Protein AF-K8ELY4-F1 (afdb_monomer_lite)

Secondary structure (DSSP, 8-state):
-------------S-B-TTS-EE--GGGTTT---SEEEEESSS-TT--BTTTTB--S-SEEEEETT-SEE-HHHHHHHHHHHHHT--HHHHHHHHHHHHT--STT--THHHHT--HHHHHHHH--HHHHHHHHHHHHHHHHHHHHHHHHHHTT-S-HHHHHHHHHHHHHHHHHIIIIIHHHHHTT-TTS------TT-HHHHHHHHHHHHHHHTTT-TT----HHHHHHHHHHHHHHHHHHHHTTSS-S---HHHHHHHHHHHHHHHT-HHHHHHHHHHHH-TTHHHH-HHHHHHT-HHHHHHHHHHHHHH-------PPPPPPPPPPPPPP----------------------------PPPP-----

pLDDT: mean 70.19, std 20.74, range [23.97, 96.25]

Radius of gyration: 27.83 Å; chains: 1; bounding box: 86×60×86 Å

Foldseek 3Di:
DDDDPPDPQDAAPLDQDLQLWDQGDLVVLVPDPDQKHKYQQPPDQSQAGNFQSHHLLARMWMAGSPFRTIFLLRRLLVLLCVVVVHDSQVSLQLVCVLLPVDDPDDGSCLRGHDDLLLCCQVPLDPSSLSSLLSRLLSSLLLNLLLLLQVLLPFPDSNLRSSLLSNLSSCLSCCLPVVCVVCCVPDVPDRPNRQDQLDLVSSLSSSVSSQVVRCVVVVSRDADPLLSSLSSLLSNLLSVQLVVVVPDDPPSHSQLSSLLSSLSCNLSVPPVLSNLSSNCSNPVVSCVVDPSSVLSNDSVSVNVSSVVSSVVTDRDNPDDDDDPPDDPDDPDPPPDPPPDDDDDDDDDDDDDDDDDDDDDDDDDDDDDDD

Sequence (369 aa):
MLKDTENDDFEPSDITDSLGGFTLNIIARDSAKLPKVIIKTDSNEGCVDSFTNAKPGMLTLRAPMDASVITPLTTVAIEIASVYLITVERAAELILESIGLAEESIDSDLIFKIDPFQKLVIDGDDSIATVAYASVNVANAISMISSLLYGAGTSSKAEAEAATLLAFAKRIGDTNLVLRKKRRILLKKYTKRLNVSDSSDISSIISSAVSVVSRTSPDVRVDTAAKNAVAQASASASSYLLSTNTTSESYSGEAISKICAAAVKVLQDPELLEAIFDLGRDAETMEESTLIRDLQSSATMSAKYETAKASVSVVIPQYPSPPSPPPHPPPPLTIPMTLTSSDAVAPPFPKWTIWWLSCLTLTIALAAS

Organism: NCBI:txid41875

Structure (mmCIF, N/CA/C/O backbone):
data_AF-K8ELY4-F1
#
_entry.id   AF-K8ELY4-F1
#
loop_
_atom_site.group_PDB
_atom_site.id
_atom_site.type_symbol
_atom_site.label_atom_id
_atom_site.label_alt_id
_atom_site.label_comp_id
_atom_site.label_asym_id
_atom_site.label_entity_id
_atom_site.label_seq_id
_atom_site.pdbx_PDB_ins_code
_atom_site.Cartn_x
_atom_site.Cartn_y
_atom_site.Cartn_z
_atom_site.occupancy
_atom_site.B_iso_or_equiv
_atom_site.auth_seq_id
_atom_site.auth_comp_id
_atom_site.auth_asym_id
_atom_site.auth_atom_id
_atom_site.pdbx_PDB_model_num
ATOM 1 N N . MET A 1 1 ? -14.332 -42.379 1.371 1.00 31.14 1 MET A N 1
ATOM 2 C CA . MET A 1 1 ? -13.656 -41.368 2.208 1.00 31.14 1 MET A CA 1
ATOM 3 C C . MET A 1 1 ? -12.243 -41.209 1.680 1.00 31.14 1 MET A C 1
ATOM 5 O O . MET A 1 1 ? -11.367 -41.966 2.064 1.00 31.14 1 MET A O 1
ATOM 9 N N . LEU A 1 2 ? -12.058 -40.295 0.737 1.00 26.11 2 LEU A N 1
ATOM 10 C CA . LEU A 1 2 ? -10.758 -39.810 0.284 1.00 26.11 2 LEU A CA 1
ATOM 11 C C . LEU A 1 2 ? -10.898 -38.291 0.310 1.00 26.11 2 LEU A C 1
ATOM 13 O O . LEU A 1 2 ? -11.910 -37.758 -0.137 1.00 26.11 2 LEU A O 1
ATOM 17 N N . LYS A 1 3 ? -9.984 -37.659 1.034 1.00 27.59 3 LYS A N 1
ATOM 18 C CA . LYS A 1 3 ? -10.007 -36.253 1.411 1.00 27.59 3 LYS A CA 1
ATOM 19 C C . LYS A 1 3 ? -9.260 -35.521 0.299 1.00 27.59 3 LYS A C 1
ATOM 21 O O . LYS A 1 3 ? -8.049 -35.685 0.202 1.00 27.59 3 LYS A O 1
ATOM 26 N N . ASP A 1 4 ? -9.985 -34.799 -0.546 1.00 27.80 4 ASP A N 1
ATOM 27 C CA . ASP A 1 4 ? -9.391 -33.880 -1.514 1.00 27.80 4 ASP A CA 1
ATOM 28 C C . ASP A 1 4 ? -8.749 -32.727 -0.731 1.00 27.80 4 ASP A C 1
ATOM 30 O O . ASP A 1 4 ? -9.434 -31.889 -0.144 1.00 27.80 4 ASP A O 1
ATOM 34 N N . THR A 1 5 ? -7.423 -32.731 -0.638 1.00 30.08 5 THR A N 1
ATOM 35 C CA . THR A 1 5 ? -6.631 -31.576 -0.208 1.00 30.08 5 THR A CA 1
ATOM 36 C C . THR A 1 5 ? -6.316 -30.728 -1.438 1.00 30.08 5 THR A C 1
ATOM 38 O O . THR A 1 5 ? -5.253 -30.851 -2.033 1.00 30.08 5 THR A O 1
ATOM 41 N N . GLU A 1 6 ? -7.272 -29.888 -1.837 1.00 34.72 6 GLU A N 1
ATOM 42 C CA . GLU A 1 6 ? -7.012 -28.665 -2.605 1.00 34.72 6 GLU A CA 1
ATOM 43 C C . GLU A 1 6 ? -6.457 -27.615 -1.632 1.00 34.72 6 GLU A C 1
ATOM 45 O O . GLU A 1 6 ? -7.206 -27.125 -0.789 1.00 34.72 6 GLU A O 1
ATOM 50 N N . ASN A 1 7 ? -5.148 -27.350 -1.686 1.00 38.88 7 ASN A N 1
ATOM 51 C CA . ASN A 1 7 ? -4.466 -26.089 -1.332 1.00 38.88 7 ASN A CA 1
ATOM 52 C C . ASN A 1 7 ? -2.964 -26.362 -1.154 1.00 38.88 7 ASN A C 1
ATOM 54 O O . ASN A 1 7 ? -2.438 -26.258 -0.049 1.00 38.88 7 ASN A O 1
ATOM 58 N N . ASP A 1 8 ? -2.271 -26.706 -2.238 1.00 40.00 8 ASP A N 1
ATOM 59 C CA . ASP A 1 8 ? -0.809 -26.601 -2.261 1.00 40.00 8 ASP A CA 1
ATOM 60 C C . ASP A 1 8 ? -0.457 -25.234 -2.860 1.00 40.00 8 ASP A C 1
ATOM 62 O O . ASP A 1 8 ? -0.125 -25.109 -4.039 1.00 40.00 8 ASP A O 1
ATOM 66 N N . ASP A 1 9 ? -0.620 -24.186 -2.046 1.00 51.56 9 ASP A N 1
ATOM 67 C CA . ASP A 1 9 ? -0.016 -22.880 -2.308 1.00 51.56 9 ASP A CA 1
ATOM 68 C C . ASP A 1 9 ? 1.506 -23.088 -2.379 1.00 51.56 9 ASP A C 1
ATOM 70 O O . ASP A 1 9 ? 2.120 -23.583 -1.435 1.00 51.56 9 ASP A O 1
ATOM 74 N N . PHE A 1 10 ? 2.123 -22.752 -3.511 1.00 45.38 10 PHE A N 1
ATOM 75 C CA . PHE A 1 10 ? 3.574 -22.820 -3.657 1.00 45.38 10 PHE A CA 1
ATOM 76 C C . PHE A 1 10 ? 4.223 -21.744 -2.791 1.00 45.38 10 PHE A C 1
ATOM 78 O O . PHE A 1 10 ? 3.976 -20.557 -2.998 1.00 45.38 10 PHE A O 1
ATOM 85 N N . GLU A 1 11 ? 5.062 -22.181 -1.854 1.00 44.28 11 GLU A N 1
ATOM 86 C CA . GLU A 1 11 ? 5.896 -21.340 -1.001 1.00 44.28 11 GLU A CA 1
ATOM 87 C C . GLU A 1 11 ? 7.295 -21.247 -1.646 1.00 44.28 11 GLU A C 1
ATOM 89 O O . GLU A 1 11 ? 8.115 -22.158 -1.488 1.00 44.28 11 GLU A O 1
ATOM 94 N N . PRO A 1 12 ? 7.573 -20.224 -2.480 1.00 45.28 12 PRO A N 1
ATOM 95 C CA . PRO A 1 12 ? 8.912 -20.014 -3.017 1.00 45.28 12 PRO A CA 1
ATOM 96 C C . PRO A 1 12 ? 9.886 -19.755 -1.869 1.00 45.28 12 PRO A C 1
ATOM 98 O O . PRO A 1 12 ? 9.587 -18.989 -0.960 1.00 45.28 12 PRO A O 1
ATOM 101 N N . SER A 1 13 ? 11.067 -20.365 -1.949 1.00 44.47 13 SER A N 1
ATOM 102 C CA . SER A 1 13 ? 12.131 -20.222 -0.957 1.00 44.47 13 SER A CA 1
ATOM 103 C C . SER A 1 13 ? 12.528 -18.754 -0.747 1.00 44.47 13 SER A C 1
ATOM 105 O O . SER A 1 13 ? 13.167 -18.180 -1.627 1.00 44.47 13 SER A O 1
ATOM 107 N N . ASP A 1 14 ? 12.118 -18.215 0.403 1.00 45.56 14 ASP A N 1
ATOM 108 C CA . ASP A 1 14 ? 12.620 -17.208 1.367 1.00 45.56 14 ASP A CA 1
ATOM 109 C C . ASP A 1 14 ? 13.680 -16.156 0.998 1.00 45.56 14 ASP A C 1
ATOM 111 O O . ASP A 1 14 ? 14.090 -15.388 1.867 1.00 45.56 14 ASP A O 1
ATOM 115 N N . ILE A 1 15 ? 14.171 -16.081 -0.234 1.00 45.62 15 ILE A N 1
ATOM 116 C CA . ILE A 1 15 ? 15.201 -15.113 -0.599 1.00 45.62 15 ILE A CA 1
ATOM 117 C C . ILE A 1 15 ? 14.500 -13.883 -1.157 1.00 45.62 15 ILE A C 1
ATOM 119 O O . ILE A 1 15 ? 14.251 -13.769 -2.358 1.00 45.62 15 ILE A O 1
ATOM 123 N N . THR A 1 16 ? 14.181 -12.956 -0.258 1.00 46.50 16 THR A N 1
ATOM 124 C CA . THR A 1 16 ? 14.018 -11.558 -0.639 1.00 46.50 16 THR A CA 1
ATOM 125 C C . THR A 1 16 ? 15.338 -11.107 -1.265 1.00 46.50 16 THR A C 1
ATOM 127 O O . THR A 1 16 ? 16.406 -11.318 -0.678 1.00 46.50 16 THR A O 1
ATOM 130 N N . ASP A 1 17 ? 15.311 -10.516 -2.461 1.00 43.75 17 ASP A N 1
ATOM 131 C CA . ASP A 1 17 ? 16.499 -9.820 -2.948 1.00 43.75 17 ASP A CA 1
ATOM 132 C C . ASP A 1 17 ? 16.866 -8.712 -1.975 1.00 43.75 17 ASP A C 1
ATOM 134 O O . ASP A 1 17 ? 16.101 -8.319 -1.090 1.00 43.75 17 ASP A O 1
ATOM 138 N N . SER A 1 18 ? 18.071 -8.185 -2.149 1.00 37.22 18 SER A N 1
ATOM 139 C CA . SER A 1 18 ? 18.579 -7.120 -1.307 1.00 37.22 18 SER A CA 1
ATOM 140 C C . SER A 1 18 ? 17.721 -5.847 -1.328 1.00 37.22 18 SER A C 1
ATOM 142 O O . SER A 1 18 ? 18.076 -4.928 -0.599 1.00 37.22 18 SER A O 1
ATOM 144 N N . LEU A 1 19 ? 16.650 -5.768 -2.134 1.00 40.62 19 LEU A N 1
ATOM 145 C CA . LEU A 1 19 ? 15.818 -4.586 -2.301 1.00 40.62 19 LEU A CA 1
ATOM 146 C C . LEU A 1 19 ? 14.355 -4.751 -1.863 1.00 40.62 19 LEU A C 1
ATOM 148 O O . LEU A 1 19 ? 13.548 -3.851 -2.091 1.00 40.62 19 LEU A O 1
ATOM 152 N N . GLY A 1 20 ? 14.013 -5.863 -1.207 1.00 43.16 20 GLY A N 1
ATOM 153 C CA . GLY A 1 20 ? 12.653 -6.096 -0.713 1.00 43.16 20 GLY A CA 1
ATOM 154 C C . GLY A 1 20 ? 11.697 -6.690 -1.747 1.00 43.16 20 GLY A C 1
ATOM 155 O O . GLY A 1 20 ? 10.532 -6.943 -1.431 1.00 43.16 20 GLY A O 1
ATOM 156 N N . GLY A 1 21 ? 12.181 -6.949 -2.964 1.00 48.78 21 GLY A N 1
ATOM 157 C CA . GLY A 1 21 ? 11.495 -7.759 -3.952 1.00 48.78 21 GLY A CA 1
ATOM 158 C C . GLY A 1 21 ? 11.656 -9.238 -3.621 1.00 48.78 21 GLY A C 1
ATOM 159 O O . GLY A 1 21 ? 12.728 -9.713 -3.252 1.00 48.78 21 GLY A O 1
ATOM 160 N N . PHE A 1 22 ? 10.585 -10.017 -3.752 1.00 56.97 22 PHE A N 1
ATOM 161 C CA . PHE A 1 22 ? 10.738 -11.470 -3.745 1.00 56.97 22 PHE A CA 1
ATOM 162 C C . PHE A 1 22 ? 11.110 -11.887 -5.158 1.00 56.97 22 PHE A C 1
ATOM 164 O O . PHE A 1 22 ? 10.251 -11.930 -6.047 1.00 56.97 22 PHE A O 1
ATOM 171 N N . THR A 1 23 ? 12.392 -12.162 -5.387 1.00 52.94 23 THR A N 1
ATOM 172 C CA . THR A 1 23 ? 12.832 -12.730 -6.657 1.00 52.94 23 THR A CA 1
ATOM 173 C C . THR A 1 23 ? 12.489 -14.209 -6.654 1.00 52.94 23 THR A C 1
ATOM 175 O O . THR A 1 23 ? 13.024 -15.020 -5.901 1.00 52.94 23 THR A O 1
ATOM 178 N N . LEU A 1 24 ? 11.553 -14.584 -7.511 1.00 56.12 24 LEU A N 1
ATOM 179 C CA . LEU A 1 24 ? 11.090 -15.959 -7.579 1.00 56.12 24 LEU A CA 1
ATOM 180 C C . LEU A 1 24 ? 12.114 -16.811 -8.339 1.00 56.12 24 LEU A C 1
ATOM 182 O O . LEU A 1 24 ? 12.319 -16.604 -9.536 1.00 56.12 24 LEU A O 1
ATOM 186 N N . ASN A 1 25 ? 12.725 -17.807 -7.692 1.00 52.56 25 ASN A N 1
ATOM 187 C CA . ASN A 1 25 ? 13.645 -18.720 -8.376 1.00 52.56 25 ASN A CA 1
ATOM 188 C C . ASN A 1 25 ? 12.895 -19.539 -9.445 1.00 52.56 25 ASN A C 1
ATOM 190 O O . ASN A 1 25 ? 11.998 -20.322 -9.134 1.00 52.56 25 ASN A O 1
ATOM 194 N N . ILE A 1 26 ? 13.261 -19.345 -10.715 1.00 46.97 26 ILE A N 1
ATOM 195 C CA . ILE A 1 26 ? 12.604 -19.930 -11.896 1.00 46.97 26 ILE A CA 1
ATOM 196 C C . ILE A 1 26 ? 12.680 -21.468 -11.886 1.00 46.97 26 ILE A C 1
ATOM 198 O O . ILE A 1 26 ? 11.747 -22.132 -12.329 1.00 46.97 26 ILE A O 1
ATOM 202 N N . ILE A 1 27 ? 13.738 -22.048 -11.307 1.00 41.28 27 ILE A N 1
ATOM 203 C CA . ILE A 1 27 ? 14.004 -23.498 -11.339 1.00 41.28 27 ILE A CA 1
ATOM 204 C C . ILE A 1 27 ? 12.993 -24.292 -10.491 1.00 41.28 27 ILE A C 1
ATOM 206 O O . ILE A 1 27 ? 12.694 -25.442 -10.799 1.00 41.28 27 ILE A O 1
ATOM 210 N N . ALA A 1 28 ? 12.413 -23.678 -9.456 1.00 44.59 28 ALA A N 1
ATOM 211 C CA . ALA A 1 28 ? 11.388 -24.309 -8.624 1.00 44.59 28 ALA A CA 1
ATOM 212 C C . ALA A 1 28 ? 9.963 -24.197 -9.214 1.00 44.59 28 ALA A C 1
ATOM 214 O O . ALA A 1 28 ? 9.037 -24.780 -8.658 1.00 44.59 28 ALA A O 1
ATOM 215 N N . ARG A 1 29 ? 9.773 -23.463 -10.326 1.00 49.94 29 ARG A N 1
ATOM 216 C CA . ARG A 1 29 ? 8.451 -23.180 -10.922 1.00 49.94 29 ARG A CA 1
ATOM 217 C C . ARG A 1 29 ? 7.960 -24.251 -11.891 1.00 49.94 29 ARG A C 1
ATOM 219 O O . ARG A 1 29 ? 6.757 -24.476 -11.974 1.00 49.94 29 ARG A O 1
ATOM 226 N N . ASP A 1 30 ? 8.872 -24.927 -12.590 1.00 45.75 30 ASP A N 1
ATOM 227 C CA . ASP A 1 30 ? 8.536 -25.943 -13.606 1.00 45.75 30 ASP A CA 1
ATOM 228 C C . ASP A 1 30 ? 7.823 -27.182 -13.026 1.00 45.75 30 ASP A C 1
ATOM 230 O O . ASP A 1 30 ? 7.285 -28.004 -13.770 1.00 45.75 30 ASP A O 1
ATOM 234 N N . SER A 1 31 ? 7.780 -27.327 -11.698 1.00 42.06 31 SER A N 1
ATOM 235 C CA . SER A 1 31 ? 7.139 -28.449 -11.009 1.00 42.06 31 SER A CA 1
ATOM 236 C C . SER A 1 31 ? 5.701 -28.178 -10.535 1.00 42.06 31 SER A C 1
ATOM 238 O O . SER A 1 31 ? 5.009 -29.139 -10.195 1.00 42.06 31 SER A O 1
ATOM 240 N N . ALA A 1 32 ? 5.211 -26.927 -10.539 1.00 47.41 32 ALA A N 1
ATOM 241 C CA . ALA A 1 32 ?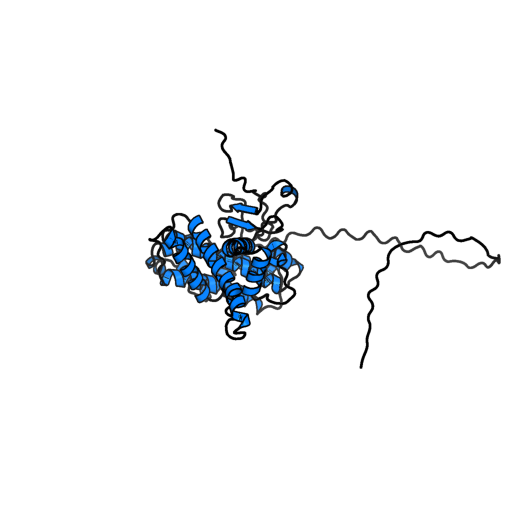 3.914 -26.561 -9.953 1.00 47.41 32 ALA A CA 1
ATOM 242 C C . ALA A 1 32 ? 2.904 -26.030 -10.996 1.00 47.41 32 ALA A C 1
ATOM 244 O O . ALA A 1 32 ? 3.092 -24.977 -11.600 1.00 47.41 32 ALA A O 1
ATOM 245 N N . LYS A 1 33 ? 1.771 -26.730 -11.173 1.00 47.09 33 LYS A N 1
ATOM 246 C CA . LYS A 1 33 ? 0.624 -26.290 -12.000 1.00 47.09 33 LYS A CA 1
ATOM 247 C C . LYS A 1 33 ? -0.272 -25.296 -11.249 1.00 47.09 33 LYS A C 1
ATOM 249 O O . LYS A 1 33 ? -1.454 -25.567 -11.040 1.00 47.09 33 LYS A O 1
ATOM 254 N N . LEU A 1 34 ? 0.268 -24.168 -10.808 1.00 51.06 34 LEU A N 1
ATOM 255 C CA . LEU A 1 34 ? -0.532 -23.135 -10.144 1.00 51.06 34 LEU A CA 1
ATOM 256 C C . LEU A 1 34 ? -0.856 -21.989 -11.109 1.00 51.06 34 LEU A C 1
ATOM 258 O O . LEU A 1 34 ? -0.121 -21.783 -12.064 1.00 51.06 34 LEU A O 1
ATOM 262 N N . PRO A 1 35 ? -1.963 -21.250 -10.920 1.00 57.84 35 PRO A N 1
ATOM 263 C CA . PRO A 1 35 ? -2.263 -20.058 -11.715 1.00 57.84 35 PRO A CA 1
ATOM 264 C C . PRO A 1 35 ? -1.589 -18.782 -11.171 1.00 57.84 35 PRO A C 1
ATOM 266 O O . PRO A 1 35 ? -1.570 -17.762 -11.857 1.00 57.84 35 PRO A O 1
ATOM 269 N N . LYS A 1 36 ? -1.061 -18.813 -9.939 1.00 69.06 36 LYS A N 1
ATOM 270 C CA . LYS A 1 36 ? -0.455 -17.673 -9.231 1.00 69.06 36 LYS A CA 1
ATOM 271 C C . LYS A 1 36 ? 0.519 -18.150 -8.152 1.00 69.06 36 LYS A C 1
ATOM 273 O O . LYS A 1 36 ? 0.353 -19.247 -7.625 1.00 69.06 36 LYS A O 1
ATOM 278 N N . VAL A 1 37 ? 1.457 -17.284 -7.783 1.00 72.00 37 VAL A N 1
ATOM 279 C CA . VAL A 1 37 ? 2.352 -17.447 -6.632 1.00 72.00 37 VAL A CA 1
ATOM 280 C C . VAL A 1 37 ? 1.821 -16.628 -5.461 1.00 72.00 37 VAL A C 1
ATOM 282 O O . VAL A 1 37 ? 1.365 -15.498 -5.661 1.00 72.00 37 VAL A O 1
ATOM 285 N N . ILE A 1 38 ? 1.858 -17.196 -4.254 1.00 73.69 38 ILE A N 1
ATOM 286 C CA . ILE A 1 38 ? 1.386 -16.560 -3.021 1.00 73.69 38 ILE A CA 1
ATOM 287 C C . ILE A 1 38 ? 2.469 -16.699 -1.953 1.00 73.69 38 ILE A C 1
ATOM 289 O O . ILE A 1 38 ? 2.916 -17.805 -1.681 1.00 73.69 38 ILE A O 1
ATOM 293 N N . ILE A 1 39 ? 2.852 -15.590 -1.324 1.00 73.50 39 ILE A N 1
ATOM 294 C CA . ILE A 1 39 ? 3.781 -15.573 -0.189 1.00 73.50 39 ILE A CA 1
ATOM 295 C C . ILE A 1 39 ? 3.039 -15.045 1.035 1.00 73.50 39 ILE A C 1
ATOM 297 O O . ILE A 1 39 ? 2.471 -13.950 0.985 1.00 73.50 39 ILE A O 1
ATOM 301 N N . LYS A 1 40 ? 3.051 -15.819 2.126 1.00 75.00 40 LYS A N 1
ATOM 302 C CA . LYS A 1 40 ? 2.559 -15.407 3.448 1.00 75.00 40 LYS A CA 1
ATOM 303 C C . LYS A 1 40 ? 3.728 -14.850 4.250 1.00 75.00 40 LYS A C 1
ATOM 305 O O . LYS A 1 40 ? 4.655 -15.569 4.607 1.00 75.00 40 LYS A O 1
ATOM 310 N N . THR A 1 41 ? 3.711 -13.548 4.482 1.00 72.00 41 THR A N 1
ATOM 311 C CA . THR A 1 41 ? 4.843 -12.800 5.057 1.00 72.00 41 THR A CA 1
ATOM 312 C C . THR A 1 41 ? 4.786 -12.771 6.589 1.00 72.00 41 THR A C 1
ATOM 314 O O . THR A 1 41 ? 5.770 -12.500 7.278 1.00 72.00 41 THR A O 1
ATOM 317 N N . ASP A 1 42 ? 3.616 -13.046 7.160 1.00 70.19 42 ASP A N 1
ATOM 318 C CA . ASP A 1 42 ? 3.376 -13.074 8.595 1.00 70.19 42 ASP A CA 1
ATOM 319 C C . ASP A 1 42 ? 3.885 -14.367 9.236 1.00 70.19 42 ASP A C 1
ATOM 321 O O . ASP A 1 42 ? 4.466 -14.304 10.321 1.00 70.19 42 ASP A O 1
ATOM 325 N N . SER A 1 43 ? 3.756 -15.496 8.536 1.00 63.34 43 SER A N 1
ATOM 326 C CA . SER A 1 43 ? 4.194 -16.823 8.978 1.00 63.34 43 SER A CA 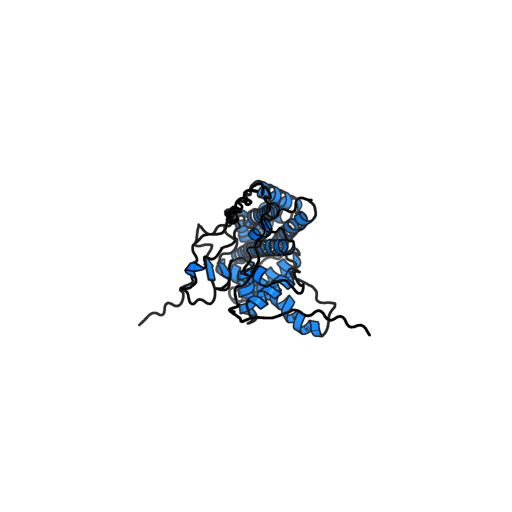1
ATOM 327 C C . SER A 1 43 ? 5.686 -17.108 8.795 1.00 63.34 43 SER A C 1
ATOM 329 O O . SER A 1 43 ? 6.160 -18.133 9.280 1.00 63.34 43 SER A O 1
ATOM 331 N N . ASN A 1 44 ? 6.427 -16.231 8.115 1.00 64.19 44 ASN A N 1
ATOM 332 C CA . ASN A 1 44 ? 7.817 -16.471 7.744 1.00 64.19 44 ASN A CA 1
ATOM 333 C C . ASN A 1 44 ? 8.729 -15.345 8.254 1.00 64.19 44 ASN A C 1
ATOM 335 O O . ASN A 1 44 ? 8.665 -14.208 7.788 1.00 64.19 44 ASN A O 1
ATOM 339 N N . GLU A 1 45 ? 9.577 -15.653 9.238 1.00 59.16 45 GLU A N 1
ATOM 340 C CA . GLU A 1 45 ? 10.513 -14.686 9.835 1.00 59.16 45 GLU A CA 1
ATOM 341 C C . GLU A 1 45 ? 11.604 -14.222 8.855 1.00 59.16 45 GLU A C 1
ATOM 343 O O . GLU A 1 45 ? 12.156 -13.139 9.039 1.00 59.16 45 GLU A O 1
ATOM 348 N N . GLY A 1 46 ? 11.877 -14.990 7.793 1.00 59.12 46 GLY A N 1
ATOM 349 C CA . GLY A 1 46 ? 12.800 -14.613 6.719 1.00 59.12 46 GLY A CA 1
ATOM 350 C C . GLY A 1 46 ? 12.209 -13.634 5.699 1.00 59.12 46 GLY A C 1
ATOM 351 O O . GLY A 1 46 ? 12.957 -13.036 4.931 1.00 59.12 46 GLY A O 1
ATOM 352 N N . CYS A 1 47 ? 10.887 -13.416 5.702 1.00 63.62 47 CYS A N 1
ATOM 353 C CA . CYS A 1 47 ? 10.200 -12.499 4.787 1.00 63.62 47 CYS A CA 1
ATOM 354 C C . CYS A 1 47 ? 10.318 -11.037 5.244 1.00 63.62 47 CYS A C 1
ATOM 356 O O . CYS A 1 47 ? 9.333 -10.401 5.633 1.00 63.62 47 CYS A O 1
ATOM 358 N N . VAL A 1 48 ? 11.535 -10.503 5.192 1.00 60.16 48 VAL A N 1
ATOM 359 C CA . VAL A 1 48 ? 11.831 -9.093 5.459 1.00 60.16 48 VAL A CA 1
ATOM 360 C C . VAL A 1 48 ? 12.350 -8.400 4.205 1.00 60.16 48 VAL A C 1
ATOM 362 O O . VAL A 1 48 ? 13.038 -9.006 3.388 1.00 60.16 48 VAL A O 1
ATOM 365 N N . ASP A 1 49 ? 12.007 -7.125 4.061 1.00 58.28 49 ASP A N 1
ATOM 366 C CA . ASP A 1 49 ? 12.591 -6.211 3.093 1.00 58.28 49 ASP A CA 1
ATOM 367 C C . ASP A 1 49 ? 14.062 -5.996 3.443 1.00 58.28 49 ASP A C 1
ATOM 369 O O . ASP A 1 49 ? 14.407 -5.613 4.558 1.00 58.28 49 ASP A O 1
ATOM 373 N N . SER A 1 50 ? 14.942 -6.254 2.490 1.00 53.91 50 SER A N 1
ATOM 374 C CA . SER A 1 50 ? 16.382 -6.302 2.738 1.00 53.91 50 SER A CA 1
ATOM 375 C C . SER A 1 50 ? 17.044 -4.945 3.006 1.00 53.91 50 SER A C 1
ATOM 377 O O . SER A 1 50 ? 18.206 -4.901 3.412 1.00 53.91 50 SER A O 1
ATOM 379 N N . PHE A 1 51 ? 16.335 -3.832 2.809 1.00 54.53 51 PHE A N 1
ATOM 380 C CA . PHE A 1 51 ? 16.835 -2.491 3.124 1.00 54.53 51 PHE A CA 1
ATOM 381 C C . PHE A 1 51 ? 16.412 -1.992 4.489 1.00 54.53 51 PHE A C 1
ATOM 383 O O . PHE A 1 51 ? 17.125 -1.228 5.145 1.00 54.53 51 PHE A O 1
ATOM 390 N N . THR A 1 52 ? 15.230 -2.405 4.912 1.00 56.25 52 THR A N 1
ATOM 391 C CA . THR A 1 52 ? 14.632 -2.002 6.178 1.00 56.25 52 THR A CA 1
ATOM 392 C C . THR A 1 52 ? 14.771 -3.077 7.247 1.00 56.25 52 THR A C 1
ATOM 394 O O . THR A 1 52 ? 14.635 -2.763 8.429 1.00 56.25 52 THR A O 1
ATOM 397 N N . ASN A 1 53 ? 15.070 -4.319 6.849 1.00 61.50 53 ASN A N 1
ATOM 398 C CA . ASN A 1 53 ? 14.911 -5.540 7.640 1.00 61.50 53 ASN A CA 1
ATOM 399 C C . ASN A 1 53 ? 13.517 -5.641 8.288 1.00 61.50 53 ASN A C 1
ATOM 401 O O . ASN A 1 53 ? 13.359 -6.256 9.342 1.00 61.50 53 ASN A O 1
ATOM 405 N N . ALA A 1 54 ? 12.510 -5.010 7.676 1.00 63.22 54 ALA A N 1
ATOM 406 C CA . ALA A 1 54 ? 11.139 -4.979 8.160 1.00 63.22 54 ALA A CA 1
ATOM 407 C C . ALA A 1 54 ? 10.253 -5.869 7.288 1.00 63.22 54 ALA A C 1
ATOM 409 O O . ALA A 1 54 ? 10.510 -6.053 6.102 1.00 63.22 54 ALA A O 1
ATOM 410 N N . LYS A 1 55 ? 9.179 -6.422 7.855 1.00 69.31 55 LYS A N 1
ATOM 411 C CA . LYS A 1 55 ? 8.189 -7.158 7.056 1.00 69.31 55 LYS A CA 1
ATOM 412 C C . LYS A 1 55 ? 7.560 -6.219 6.010 1.00 69.31 55 LYS A C 1
ATOM 414 O O . LYS A 1 55 ? 7.356 -5.051 6.328 1.00 69.31 55 LYS A O 1
ATOM 419 N N . PRO A 1 56 ? 7.179 -6.705 4.815 1.00 64.50 56 PRO A N 1
ATOM 420 C CA . PRO A 1 56 ? 6.741 -5.885 3.671 1.00 64.50 56 PRO A CA 1
ATOM 421 C C . PRO A 1 56 ? 5.377 -5.167 3.830 1.00 64.50 56 PRO A C 1
ATOM 423 O O . PRO A 1 56 ? 4.740 -4.814 2.838 1.00 64.50 56 PRO A O 1
ATOM 426 N N . GLY A 1 57 ? 4.881 -4.965 5.055 1.00 70.50 57 GLY A N 1
ATOM 427 C CA . GLY A 1 57 ? 3.659 -4.200 5.351 1.00 70.50 57 GLY A CA 1
ATOM 428 C C . GLY A 1 57 ? 2.341 -4.848 4.922 1.00 70.50 57 GLY A C 1
ATOM 429 O O . GLY A 1 57 ? 1.278 -4.365 5.299 1.00 70.50 57 GLY A O 1
ATOM 430 N N . MET A 1 58 ? 2.400 -5.945 4.171 1.00 83.00 58 MET A N 1
ATOM 431 C CA . MET A 1 58 ? 1.265 -6.759 3.742 1.00 83.00 58 MET A CA 1
ATOM 432 C C . MET A 1 58 ? 1.447 -8.182 4.248 1.00 83.00 58 MET A C 1
ATOM 434 O O . MET A 1 58 ? 2.563 -8.688 4.177 1.00 83.00 58 MET A O 1
ATOM 438 N N . LEU A 1 59 ? 0.372 -8.822 4.709 1.00 82.62 59 LEU A N 1
ATOM 439 C CA . LEU A 1 59 ? 0.315 -10.208 5.186 1.00 82.62 59 LEU A CA 1
ATOM 440 C C . LEU A 1 59 ? 0.458 -11.216 4.047 1.00 82.62 59 LEU A C 1
ATOM 442 O O . LEU A 1 59 ? 0.956 -12.325 4.240 1.00 82.62 59 LEU A O 1
ATOM 446 N N . THR A 1 60 ? -0.026 -10.870 2.854 1.00 81.81 60 THR A N 1
ATOM 447 C CA . THR A 1 60 ? 0.058 -11.754 1.693 1.00 81.81 60 THR A CA 1
ATOM 448 C C . THR A 1 60 ? 0.430 -10.994 0.434 1.00 81.81 60 THR A C 1
ATOM 450 O O . THR A 1 60 ? -0.250 -10.054 0.029 1.00 81.81 60 THR A O 1
ATOM 453 N N . LEU A 1 61 ? 1.463 -11.477 -0.249 1.00 84.25 61 LEU A N 1
ATOM 454 C CA . LEU A 1 61 ? 1.864 -10.984 -1.558 1.00 84.25 61 LEU A CA 1
ATOM 455 C C . LEU A 1 61 ? 1.538 -12.012 -2.640 1.00 84.25 61 LEU A C 1
ATOM 457 O O . LEU A 1 61 ? 1.619 -13.220 -2.412 1.00 84.25 61 LEU A O 1
ATOM 461 N N . ARG A 1 62 ? 1.120 -11.535 -3.815 1.00 85.25 62 ARG A N 1
ATOM 462 C CA . ARG A 1 62 ? 0.673 -12.379 -4.928 1.00 85.25 62 ARG A CA 1
ATOM 463 C C . ARG A 1 62 ? 1.245 -11.888 -6.250 1.00 85.25 62 ARG A C 1
ATOM 465 O O . ARG A 1 62 ? 1.199 -10.694 -6.519 1.00 85.25 62 ARG A O 1
ATOM 472 N N . ALA A 1 63 ? 1.666 -12.812 -7.109 1.00 83.19 63 ALA A N 1
ATOM 473 C CA . ALA A 1 63 ? 2.087 -12.520 -8.481 1.00 83.19 63 ALA A CA 1
ATOM 474 C C . ALA A 1 63 ? 1.644 -13.628 -9.457 1.00 83.19 63 ALA A C 1
ATOM 476 O O . ALA A 1 63 ? 1.372 -14.751 -9.016 1.00 83.19 63 ALA A O 1
ATOM 477 N N . PRO A 1 64 ? 1.487 -13.340 -10.765 1.00 80.44 64 PRO A N 1
ATOM 478 C CA . PRO A 1 64 ? 1.236 -14.390 -11.748 1.00 80.44 64 PRO A CA 1
ATOM 479 C C . PRO A 1 64 ? 2.452 -15.327 -11.835 1.00 80.44 64 PRO A C 1
ATOM 481 O O . PRO A 1 64 ? 3.566 -14.946 -11.478 1.00 80.44 64 PRO A O 1
ATOM 484 N N . MET A 1 65 ? 2.252 -16.570 -12.280 1.00 73.31 65 MET A N 1
ATOM 485 C CA . MET A 1 65 ? 3.316 -17.594 -12.277 1.00 73.31 65 MET A CA 1
ATOM 486 C C . MET A 1 65 ? 4.575 -17.209 -13.048 1.00 73.31 65 MET A C 1
ATOM 488 O O . MET A 1 65 ? 5.692 -17.605 -12.704 1.00 73.31 65 MET A O 1
ATOM 492 N N . ASP A 1 66 ? 4.388 -16.472 -14.130 1.00 74.38 66 ASP A N 1
ATOM 493 C CA . ASP A 1 66 ? 5.454 -16.054 -15.014 1.00 74.38 66 ASP A CA 1
ATOM 494 C C . ASP A 1 66 ? 6.167 -14.789 -14.506 1.00 74.38 66 ASP A C 1
ATOM 496 O O . ASP A 1 66 ? 7.182 -14.411 -15.086 1.00 74.38 66 ASP A O 1
ATOM 500 N N . ALA A 1 67 ? 5.711 -14.145 -13.423 1.00 75.38 67 ALA A N 1
ATOM 501 C CA . ALA A 1 67 ? 6.371 -12.968 -12.856 1.00 75.38 67 ALA A CA 1
ATOM 502 C C . ALA A 1 67 ? 7.789 -13.287 -12.362 1.00 75.38 67 ALA A C 1
ATOM 504 O O . ALA A 1 67 ? 8.037 -14.318 -11.743 1.00 75.38 67 ALA A O 1
ATOM 505 N N . SER A 1 68 ? 8.746 -12.401 -12.611 1.00 74.00 68 SER A N 1
ATOM 506 C CA . SER A 1 68 ? 10.101 -12.491 -12.054 1.00 74.00 68 SER A CA 1
ATOM 507 C C . SER A 1 68 ? 10.169 -11.949 -10.625 1.00 74.00 68 SER A C 1
ATOM 509 O O . SER A 1 68 ? 11.038 -12.369 -9.863 1.00 74.00 68 SER A O 1
ATOM 511 N N . VAL A 1 69 ? 9.235 -11.063 -10.263 1.00 75.19 69 VAL A N 1
ATOM 512 C CA . VAL A 1 69 ? 9.188 -10.361 -8.975 1.00 75.19 69 VAL A CA 1
ATOM 513 C C . VAL A 1 69 ? 7.803 -10.444 -8.340 1.00 75.19 69 VAL A C 1
ATOM 515 O O . VAL A 1 69 ? 6.794 -10.477 -9.046 1.00 75.19 69 VAL A O 1
ATOM 518 N N . ILE A 1 70 ? 7.745 -10.431 -7.007 1.00 79.56 70 ILE A N 1
ATOM 519 C CA . ILE A 1 70 ? 6.500 -10.198 -6.264 1.00 79.56 70 ILE A CA 1
ATOM 520 C C . ILE A 1 70 ? 6.601 -8.893 -5.484 1.00 79.56 70 ILE A C 1
ATOM 522 O O . ILE A 1 70 ? 7.510 -8.700 -4.681 1.00 79.56 70 ILE A O 1
ATOM 526 N N . THR A 1 71 ? 5.622 -8.020 -5.707 1.00 81.25 71 THR A N 1
ATOM 527 C CA . THR A 1 71 ? 5.504 -6.698 -5.085 1.00 81.25 71 THR A CA 1
ATOM 528 C C . THR A 1 71 ? 4.050 -6.392 -4.679 1.00 81.25 71 THR A C 1
ATOM 530 O O . THR A 1 71 ? 3.101 -7.037 -5.155 1.00 81.25 71 THR A O 1
ATOM 533 N N . PRO A 1 72 ? 3.822 -5.360 -3.850 1.00 86.75 72 PRO A N 1
ATOM 534 C CA . PRO A 1 72 ? 2.491 -4.798 -3.614 1.00 86.75 72 PRO A CA 1
ATOM 535 C C . PRO A 1 72 ? 1.701 -4.520 -4.905 1.00 86.75 72 PRO A C 1
ATOM 537 O O . PRO A 1 72 ? 0.514 -4.839 -4.985 1.00 86.75 72 PRO A O 1
ATOM 540 N N . LEU A 1 73 ? 2.352 -4.005 -5.958 1.00 88.44 73 LEU A N 1
ATOM 541 C CA . LEU A 1 73 ? 1.689 -3.719 -7.237 1.00 88.44 73 LEU A CA 1
ATOM 542 C C . LEU A 1 73 ? 1.266 -4.988 -7.980 1.00 88.44 73 LEU A C 1
ATOM 544 O O . LEU A 1 73 ? 0.163 -5.015 -8.526 1.00 88.44 73 LEU A O 1
ATOM 548 N N . THR A 1 74 ? 2.074 -6.055 -7.956 1.00 88.12 74 THR A N 1
ATOM 549 C CA . THR A 1 74 ? 1.656 -7.353 -8.523 1.00 88.12 74 THR A CA 1
ATOM 550 C C . THR A 1 74 ? 0.424 -7.912 -7.808 1.00 88.12 74 THR A C 1
ATOM 552 O O . THR A 1 74 ? -0.494 -8.427 -8.452 1.00 88.12 74 THR A O 1
ATOM 555 N N . THR A 1 75 ? 0.342 -7.703 -6.489 1.00 89.88 75 THR A N 1
ATOM 556 C CA . THR A 1 75 ? -0.789 -8.151 -5.668 1.00 89.88 75 THR A CA 1
ATOM 557 C C . THR A 1 75 ? -2.060 -7.385 -6.026 1.00 89.88 75 THR A C 1
ATOM 559 O O . THR A 1 75 ? -3.113 -7.988 -6.240 1.00 89.88 75 THR A O 1
ATOM 562 N N . VAL A 1 76 ? -1.957 -6.060 -6.174 1.00 91.38 76 VAL A N 1
ATOM 563 C CA . VAL A 1 76 ? -3.065 -5.212 -6.637 1.00 91.38 76 VAL A CA 1
ATOM 564 C C . VAL A 1 76 ? -3.479 -5.564 -8.069 1.00 91.38 76 VAL A C 1
ATOM 566 O O . VAL A 1 76 ? -4.675 -5.600 -8.354 1.00 91.38 76 VAL A O 1
ATOM 569 N N . ALA A 1 77 ? -2.536 -5.873 -8.965 1.00 90.88 77 ALA A N 1
ATOM 570 C CA . ALA A 1 77 ? -2.846 -6.267 -10.340 1.00 90.88 77 ALA A CA 1
ATOM 571 C C . ALA A 1 77 ? -3.677 -7.557 -10.393 1.00 90.88 77 ALA A C 1
ATOM 573 O O . ALA A 1 77 ? -4.680 -7.614 -11.107 1.00 90.88 77 ALA A O 1
ATOM 574 N N . ILE A 1 78 ? -3.320 -8.563 -9.587 1.00 90.12 78 ILE A N 1
ATOM 575 C CA . ILE A 1 78 ? -4.113 -9.793 -9.440 1.00 90.12 78 ILE A CA 1
ATOM 576 C C . ILE A 1 78 ? -5.514 -9.491 -8.918 1.00 90.12 78 ILE A C 1
ATOM 578 O O . ILE A 1 78 ? -6.492 -10.044 -9.423 1.00 90.12 78 ILE A O 1
ATOM 582 N N . GLU A 1 79 ? -5.625 -8.615 -7.921 1.00 93.00 79 GLU A N 1
ATOM 583 C CA . GLU A 1 79 ? -6.922 -8.267 -7.347 1.00 93.00 79 GLU A CA 1
ATOM 584 C C . GLU A 1 79 ? -7.810 -7.547 -8.376 1.00 93.00 79 GLU A C 1
ATOM 586 O O . GLU A 1 79 ? -8.975 -7.900 -8.546 1.00 93.00 79 GLU A O 1
ATOM 591 N N . ILE A 1 80 ? -7.261 -6.606 -9.152 1.00 90.38 80 ILE A N 1
ATOM 592 C CA . ILE A 1 80 ? -7.977 -5.949 -10.258 1.00 90.38 80 ILE A CA 1
ATOM 593 C C . ILE A 1 80 ? -8.424 -6.976 -11.304 1.00 90.38 80 ILE A C 1
ATOM 595 O O . ILE A 1 80 ? -9.585 -6.954 -11.721 1.00 90.38 80 ILE A O 1
ATOM 599 N N . ALA A 1 81 ? -7.526 -7.870 -11.726 1.00 89.81 81 ALA A N 1
ATOM 600 C CA . ALA A 1 81 ? -7.825 -8.908 -12.709 1.00 89.81 81 ALA A CA 1
ATOM 601 C C . ALA A 1 81 ? -8.988 -9.802 -12.252 1.00 89.81 81 ALA A C 1
ATOM 603 O O . ALA A 1 81 ? -9.919 -10.044 -13.020 1.00 89.81 81 ALA A O 1
ATOM 604 N N . SER A 1 82 ? -8.981 -10.200 -10.976 1.00 88.75 82 SER A N 1
ATOM 605 C CA . SER A 1 82 ? -10.045 -10.979 -10.336 1.00 88.75 82 SER A CA 1
ATOM 606 C C . SER A 1 82 ? -11.382 -10.227 -10.300 1.00 88.75 82 SER A C 1
ATOM 608 O O . SER A 1 82 ? -12.413 -10.754 -10.714 1.00 88.75 82 SER A O 1
ATOM 610 N N . VAL A 1 83 ? -11.375 -8.964 -9.862 1.00 89.38 83 VAL A N 1
ATOM 611 C CA . VAL A 1 83 ? -12.592 -8.153 -9.680 1.00 89.38 83 VAL A CA 1
ATOM 612 C C . VAL A 1 83 ? -13.271 -7.816 -11.005 1.00 89.38 83 VAL A C 1
ATOM 614 O O . VAL A 1 83 ? -14.499 -7.819 -11.090 1.00 89.38 83 VAL A O 1
ATOM 617 N N . TYR A 1 84 ? -12.482 -7.501 -12.032 1.00 85.31 84 TYR A N 1
ATOM 618 C CA . TYR A 1 84 ? -12.992 -7.044 -13.325 1.00 85.31 84 TYR A CA 1
ATOM 619 C C . TYR A 1 84 ? -13.005 -8.126 -14.403 1.00 85.31 84 TYR A C 1
ATOM 621 O O . TYR A 1 84 ? -13.448 -7.843 -15.517 1.00 85.31 84 TYR A O 1
ATOM 629 N N . LEU A 1 85 ? -12.565 -9.346 -14.078 1.00 86.12 85 LEU A N 1
ATOM 630 C CA . LEU A 1 85 ? -12.470 -10.476 -15.004 1.00 86.12 85 LEU A CA 1
ATOM 631 C C . LEU A 1 85 ? -11.664 -10.117 -16.266 1.00 86.12 85 LEU A C 1
ATOM 633 O O . LEU A 1 85 ? -12.095 -10.357 -17.394 1.00 86.12 85 LEU A O 1
ATOM 637 N N . ILE A 1 86 ? -10.503 -9.492 -16.062 1.00 84.25 86 ILE A N 1
ATOM 638 C CA . ILE A 1 86 ? -9.553 -9.109 -17.117 1.00 84.25 86 ILE A CA 1
ATOM 639 C C . ILE A 1 86 ? -8.226 -9.850 -16.937 1.00 84.25 86 ILE A C 1
ATOM 641 O O . ILE A 1 86 ? -8.000 -10.476 -15.905 1.00 84.25 86 ILE A O 1
ATOM 645 N N . THR A 1 87 ? -7.337 -9.773 -17.930 1.00 86.38 87 THR A N 1
ATOM 646 C CA . THR A 1 87 ? -5.992 -10.348 -17.799 1.00 86.38 87 THR A CA 1
ATOM 647 C C . THR A 1 87 ? -5.132 -9.531 -16.830 1.00 86.38 87 THR A C 1
ATOM 649 O O . THR A 1 87 ? -5.384 -8.344 -16.593 1.00 86.38 87 THR A O 1
ATOM 652 N N . VAL A 1 88 ? -4.115 -10.174 -16.257 1.00 85.62 88 VAL A N 1
ATOM 653 C CA . VAL A 1 88 ? -3.220 -9.568 -15.261 1.00 85.62 88 VAL A CA 1
ATOM 654 C C . VAL A 1 88 ? -2.322 -8.501 -15.903 1.00 85.62 88 VAL A C 1
ATOM 656 O O . VAL A 1 88 ? -2.097 -7.451 -15.305 1.00 85.62 88 VAL A O 1
ATOM 659 N N . GLU A 1 89 ? -1.929 -8.689 -17.162 1.00 85.62 89 GLU A N 1
ATOM 660 C CA . GLU A 1 89 ? -1.206 -7.705 -17.980 1.00 85.62 89 GLU A CA 1
ATOM 661 C C . GLU A 1 89 ? -2.062 -6.456 -18.177 1.00 85.62 89 GLU A C 1
ATOM 663 O O . GLU A 1 89 ? -1.627 -5.334 -17.915 1.00 85.62 89 GLU A O 1
ATOM 668 N N . ARG A 1 90 ? -3.342 -6.644 -18.530 1.00 83.75 90 ARG A N 1
ATOM 669 C CA . ARG A 1 90 ? -4.258 -5.518 -18.684 1.00 83.75 90 ARG A CA 1
ATOM 670 C C . ARG A 1 90 ? -4.485 -4.794 -17.360 1.00 83.75 90 ARG A C 1
ATOM 672 O O . ARG A 1 90 ? -4.637 -3.576 -17.360 1.00 83.75 90 ARG A O 1
ATOM 679 N N . ALA A 1 91 ? -4.522 -5.508 -16.237 1.00 88.06 91 ALA A N 1
ATOM 680 C CA . ALA A 1 91 ? -4.597 -4.893 -14.918 1.00 88.06 91 ALA A CA 1
ATOM 681 C C . ALA A 1 91 ? -3.345 -4.059 -14.589 1.00 88.06 91 ALA A C 1
ATOM 683 O O . ALA A 1 91 ? -3.490 -2.944 -14.086 1.00 88.06 91 ALA A O 1
ATOM 684 N N . ALA A 1 92 ? -2.146 -4.540 -14.927 1.00 87.69 92 ALA A N 1
ATOM 685 C CA . ALA A 1 92 ? -0.907 -3.774 -14.782 1.00 87.69 92 ALA A CA 1
ATOM 686 C C . ALA A 1 92 ? -0.904 -2.500 -15.632 1.00 87.69 92 ALA A C 1
ATOM 688 O O . ALA A 1 92 ? -0.557 -1.438 -15.122 1.00 87.69 92 ALA A O 1
ATOM 689 N N . GLU A 1 93 ? -1.383 -2.556 -16.875 1.00 84.12 93 GLU A N 1
ATOM 690 C CA . GLU A 1 93 ? -1.550 -1.353 -17.700 1.00 84.12 93 GLU A CA 1
ATOM 691 C C . GLU A 1 93 ? -2.470 -0.322 -17.022 1.00 84.12 93 GLU A C 1
ATOM 693 O O . GLU A 1 93 ? -2.165 0.867 -17.018 1.00 84.12 93 GLU A O 1
ATOM 698 N N . LEU A 1 94 ? -3.574 -0.748 -16.386 1.00 83.44 94 LEU A N 1
ATOM 699 C CA . LEU A 1 94 ? -4.451 0.170 -15.637 1.00 83.44 94 LEU A CA 1
ATOM 700 C C . LEU A 1 94 ? -3.724 0.813 -14.445 1.00 83.44 94 LEU A C 1
ATOM 702 O O . LEU A 1 94 ? -3.974 1.982 -14.142 1.00 83.44 94 LEU A O 1
ATOM 706 N N . ILE A 1 95 ? -2.848 0.064 -13.768 1.00 86.81 95 ILE A N 1
ATOM 707 C CA . ILE A 1 95 ? -2.016 0.581 -12.674 1.00 86.81 95 ILE A CA 1
ATOM 708 C C . ILE A 1 95 ? -1.050 1.634 -13.219 1.00 86.81 95 ILE A C 1
ATOM 710 O O . ILE A 1 95 ? -1.056 2.759 -12.718 1.00 86.81 95 ILE A O 1
ATOM 714 N N . LEU A 1 96 ? -0.299 1.319 -14.277 1.00 84.69 96 LEU A N 1
ATOM 715 C CA . LEU A 1 96 ? 0.642 2.233 -14.935 1.00 84.69 96 LEU A CA 1
ATOM 716 C C . LEU A 1 96 ? -0.063 3.511 -15.427 1.00 84.69 96 LEU A C 1
ATOM 718 O O . LEU A 1 96 ? 0.378 4.627 -15.144 1.00 84.69 96 LEU A O 1
ATOM 722 N N . GLU A 1 97 ? -1.237 3.366 -16.051 1.00 80.50 97 GLU A N 1
ATOM 723 C CA . GLU A 1 97 ? -2.096 4.486 -16.450 1.00 80.50 97 GLU A CA 1
ATOM 724 C C . GLU A 1 97 ? -2.499 5.360 -15.247 1.00 80.50 97 GLU A C 1
ATOM 726 O O . GLU A 1 97 ? -2.539 6.593 -15.349 1.00 80.50 97 GLU A O 1
ATOM 731 N N . SER A 1 98 ? -2.795 4.729 -14.104 1.00 78.94 98 SER A N 1
ATOM 732 C CA . SER A 1 98 ? -3.232 5.415 -12.886 1.00 78.94 98 SER A CA 1
ATOM 733 C C . SER A 1 98 ? -2.119 6.197 -12.194 1.00 78.94 98 SER A C 1
ATOM 735 O O . SER A 1 98 ? -2.414 7.249 -11.639 1.00 78.94 98 SER A O 1
ATOM 737 N N . ILE A 1 99 ? -0.865 5.742 -12.283 1.00 78.56 99 ILE A N 1
ATOM 738 C CA . ILE A 1 99 ? 0.305 6.434 -11.710 1.00 78.56 99 ILE A CA 1
ATOM 739 C C . ILE A 1 99 ? 0.952 7.418 -12.692 1.00 78.56 99 ILE A C 1
ATOM 741 O O . ILE A 1 99 ? 1.912 8.101 -12.363 1.00 78.56 99 ILE A O 1
ATOM 745 N N . GLY A 1 100 ? 0.381 7.544 -13.891 1.00 76.06 100 GLY A N 1
ATOM 746 C CA . GLY A 1 100 ? 0.737 8.570 -14.861 1.00 76.06 100 GLY A CA 1
ATOM 747 C C . GLY A 1 100 ? 1.739 8.150 -15.928 1.00 76.06 100 GLY A C 1
ATOM 748 O O . GLY A 1 100 ? 2.050 8.969 -16.789 1.00 76.06 100 GLY A O 1
ATOM 749 N N . LEU A 1 101 ? 2.125 6.877 -15.944 1.00 75.50 101 LEU A N 1
ATOM 750 C CA . LEU A 1 101 ? 2.990 6.242 -16.936 1.00 75.50 101 LEU A CA 1
ATOM 751 C C . LEU A 1 101 ? 2.191 5.805 -18.180 1.00 75.50 101 LEU A C 1
ATOM 753 O O . LEU A 1 101 ? 2.263 4.670 -18.633 1.00 75.50 101 LEU A O 1
ATOM 757 N N . ALA A 1 102 ? 1.367 6.709 -18.714 1.00 59.50 102 ALA A N 1
ATOM 758 C CA . ALA A 1 102 ? 0.489 6.440 -19.853 1.00 59.50 102 ALA A CA 1
ATOM 759 C C . ALA A 1 102 ? 1.071 7.011 -21.157 1.00 59.50 102 ALA A C 1
ATOM 761 O O . ALA A 1 102 ? 0.520 7.975 -21.692 1.00 59.50 102 ALA A O 1
ATOM 762 N N . GLU A 1 103 ? 2.158 6.424 -21.656 1.00 54.47 103 GLU A N 1
ATOM 763 C CA . GLU A 1 103 ? 2.657 6.635 -23.024 1.00 54.47 103 GLU A CA 1
ATOM 764 C C . GLU A 1 103 ? 2.851 5.287 -23.740 1.00 54.47 103 GLU A C 1
ATOM 766 O O . GLU A 1 103 ? 2.902 4.240 -23.096 1.00 54.47 103 GLU A O 1
ATOM 771 N N . GLU A 1 104 ? 2.883 5.306 -25.077 1.00 50.81 104 GLU A N 1
ATOM 772 C CA . GLU A 1 104 ? 2.702 4.157 -25.991 1.00 50.81 104 GLU A CA 1
ATOM 773 C C . GLU A 1 104 ? 3.759 3.031 -25.893 1.00 50.81 104 GLU A C 1
ATOM 775 O O . GLU A 1 104 ? 3.712 2.087 -26.679 1.00 50.81 104 GLU A O 1
ATOM 780 N N . SER A 1 105 ? 4.689 3.082 -24.935 1.00 49.34 105 SER A N 1
ATOM 781 C CA . SER A 1 105 ? 5.819 2.149 -24.826 1.00 49.34 105 SER A CA 1
ATOM 782 C C . SER A 1 105 ? 6.102 1.622 -23.414 1.00 49.34 105 SER A C 1
ATOM 784 O O . SER A 1 105 ? 7.200 1.126 -23.170 1.00 49.34 105 SER A O 1
ATOM 786 N N . ILE A 1 106 ? 5.166 1.746 -22.469 1.00 58.94 106 ILE A N 1
ATOM 787 C CA . ILE A 1 106 ? 5.381 1.278 -21.091 1.00 58.94 106 ILE A CA 1
ATOM 788 C C . ILE A 1 106 ? 4.820 -0.137 -20.947 1.00 58.94 106 ILE A C 1
ATOM 790 O O . ILE A 1 106 ? 3.610 -0.353 -20.929 1.00 58.94 106 ILE A O 1
ATOM 794 N N . ASP A 1 107 ? 5.744 -1.093 -20.894 1.00 72.50 107 ASP A N 1
ATOM 795 C CA . ASP A 1 107 ? 5.473 -2.523 -20.834 1.00 72.50 107 ASP A CA 1
ATOM 796 C C . ASP A 1 107 ? 4.944 -2.926 -19.447 1.00 72.50 107 ASP A C 1
ATOM 798 O O . ASP A 1 107 ? 5.482 -2.517 -18.413 1.00 72.50 107 ASP A O 1
ATOM 802 N N . SER A 1 108 ? 3.907 -3.768 -19.418 1.00 79.62 108 SER A N 1
ATOM 803 C CA . SER A 1 108 ? 3.427 -4.438 -18.202 1.00 79.62 108 SER A CA 1
ATOM 804 C C . SER A 1 108 ? 4.535 -5.201 -17.462 1.00 79.62 108 SER A C 1
ATOM 806 O O . SER A 1 108 ? 4.438 -5.417 -16.250 1.00 79.62 108 SER A O 1
ATOM 808 N N . ASP A 1 109 ? 5.626 -5.523 -18.158 1.00 82.31 109 ASP A N 1
ATOM 809 C CA . ASP A 1 109 ? 6.857 -6.071 -17.601 1.00 82.31 109 ASP A CA 1
ATOM 810 C C . ASP A 1 109 ? 7.472 -5.208 -16.486 1.00 82.31 109 ASP A C 1
ATOM 812 O O . ASP A 1 109 ? 8.110 -5.755 -15.585 1.00 82.31 109 ASP A O 1
ATOM 816 N N . LEU A 1 110 ? 7.213 -3.894 -16.452 1.00 81.38 110 LEU A N 1
ATOM 817 C CA . LEU A 1 110 ? 7.617 -3.022 -15.338 1.00 81.38 110 LEU A CA 1
ATOM 818 C C . LEU A 1 110 ? 6.951 -3.377 -14.004 1.00 81.38 110 LEU A C 1
ATOM 820 O O . LEU A 1 110 ? 7.461 -3.004 -12.952 1.00 81.38 110 LEU A O 1
ATOM 824 N N . ILE A 1 111 ? 5.818 -4.083 -14.033 1.00 83.38 111 ILE A N 1
ATOM 825 C CA . ILE A 1 111 ? 5.134 -4.564 -12.828 1.00 83.38 111 ILE A CA 1
ATOM 826 C C . ILE A 1 111 ? 5.553 -5.999 -12.490 1.00 83.38 111 ILE A C 1
ATOM 828 O O . ILE A 1 111 ? 5.671 -6.322 -11.310 1.00 83.38 111 ILE A O 1
ATOM 832 N N . PHE A 1 112 ? 5.769 -6.862 -13.493 1.00 82.25 112 PHE A N 1
ATOM 833 C CA . PHE A 1 112 ? 5.920 -8.310 -13.274 1.00 82.25 112 PHE A CA 1
ATOM 834 C C . PHE A 1 112 ? 7.322 -8.872 -13.488 1.00 82.25 112 PHE A C 1
ATOM 836 O O . PHE A 1 112 ? 7.640 -9.910 -12.911 1.00 82.25 112 PHE A O 1
ATOM 843 N N . LYS A 1 113 ? 8.146 -8.266 -14.343 1.00 81.00 113 LYS A N 1
ATOM 844 C CA . LYS A 1 113 ? 9.443 -8.829 -14.759 1.00 81.00 113 LYS A CA 1
ATOM 845 C C . LYS A 1 113 ? 10.631 -8.057 -14.207 1.00 81.00 113 LYS A C 1
ATOM 847 O O . LYS A 1 113 ? 11.714 -8.626 -14.099 1.00 81.00 113 LYS A O 1
ATOM 852 N N . ILE A 1 114 ? 10.426 -6.789 -13.874 1.00 77.44 114 ILE A N 1
ATOM 853 C CA . ILE A 1 114 ? 11.473 -5.870 -13.444 1.00 77.44 114 ILE A CA 1
ATOM 854 C C . ILE A 1 114 ? 11.302 -5.601 -11.952 1.00 77.44 114 ILE A C 1
ATOM 856 O O . ILE A 1 114 ? 10.245 -5.142 -11.529 1.00 77.44 114 ILE A O 1
ATOM 860 N N . ASP A 1 115 ? 12.349 -5.846 -11.161 1.00 76.81 115 ASP A N 1
ATOM 861 C CA . ASP A 1 115 ? 12.437 -5.247 -9.829 1.00 76.81 115 ASP A CA 1
ATOM 862 C C . ASP A 1 115 ? 12.756 -3.755 -10.015 1.00 76.81 115 ASP A C 1
ATOM 864 O O . ASP A 1 115 ? 13.848 -3.423 -10.505 1.00 76.81 115 ASP A O 1
ATOM 868 N N . PRO A 1 116 ? 11.825 -2.843 -9.670 1.00 76.44 116 PRO A N 1
ATOM 869 C CA . PRO A 1 116 ? 12.036 -1.424 -9.892 1.00 76.44 116 PRO A CA 1
ATOM 870 C C . PRO A 1 116 ? 13.238 -0.903 -9.102 1.00 76.44 116 PRO A C 1
ATOM 872 O O . PRO A 1 116 ? 13.954 -0.037 -9.594 1.00 76.44 116 PRO A O 1
ATOM 875 N N . PHE A 1 117 ? 13.535 -1.452 -7.926 1.00 75.56 117 PHE A N 1
ATOM 876 C CA . PHE A 1 117 ? 14.670 -1.000 -7.135 1.00 75.56 117 PHE A CA 1
ATOM 877 C C . PHE A 1 117 ? 15.996 -1.465 -7.728 1.00 75.56 117 PHE A C 1
ATOM 879 O O . PHE A 1 117 ? 16.916 -0.656 -7.883 1.00 75.56 117 PHE A O 1
ATOM 886 N N . GLN A 1 118 ? 16.101 -2.740 -8.118 1.00 73.56 118 GLN A N 1
ATOM 887 C CA . GLN A 1 118 ? 17.308 -3.243 -8.776 1.00 73.56 118 GLN A CA 1
ATOM 888 C C . GLN A 1 118 ? 17.592 -2.456 -10.053 1.00 73.56 118 GLN A C 1
ATOM 890 O O . GLN A 1 118 ? 18.721 -2.026 -10.298 1.00 73.56 118 GLN A O 1
ATOM 895 N N . LYS A 1 119 ? 16.558 -2.245 -10.868 1.00 76.06 119 LYS A N 1
ATOM 896 C CA . LYS A 1 119 ? 16.703 -1.562 -12.148 1.00 76.06 119 LYS A CA 1
ATOM 897 C C . LYS A 1 119 ? 17.000 -0.073 -11.979 1.00 76.06 119 LYS A C 1
ATOM 899 O O . LYS A 1 119 ? 17.793 0.461 -12.749 1.00 76.06 119 LYS A O 1
ATOM 904 N N . LEU A 1 120 ? 16.472 0.575 -10.938 1.00 75.62 120 LEU A N 1
ATOM 905 C CA . LEU A 1 120 ? 16.831 1.951 -10.579 1.00 75.62 120 LEU A CA 1
ATOM 906 C C . LEU A 1 120 ? 18.317 2.116 -10.289 1.00 75.62 120 LEU A C 1
ATOM 908 O O . LEU A 1 120 ? 18.913 3.108 -10.698 1.00 75.62 120 LEU A O 1
ATOM 912 N N . VAL A 1 121 ? 18.914 1.161 -9.578 1.00 72.06 121 VAL A N 1
ATOM 913 C CA . VAL A 1 121 ? 20.340 1.207 -9.240 1.00 72.06 121 VAL A CA 1
ATOM 914 C C . VAL A 1 121 ? 21.225 1.054 -10.482 1.00 72.06 121 VAL A C 1
ATOM 916 O O . VAL A 1 121 ? 22.300 1.648 -10.526 1.00 72.06 121 VAL A O 1
ATOM 919 N N . ILE A 1 122 ? 20.783 0.289 -11.485 1.00 71.94 122 ILE A N 1
ATOM 920 C CA . ILE A 1 122 ? 21.560 0.016 -12.705 1.00 71.94 122 ILE A CA 1
ATOM 921 C C . ILE A 1 122 ? 21.380 1.122 -13.754 1.00 71.94 122 ILE A C 1
ATOM 923 O O . ILE A 1 122 ? 22.370 1.598 -14.309 1.00 71.94 122 ILE A O 1
ATOM 927 N N . ASP A 1 123 ? 20.136 1.521 -14.027 1.00 70.56 123 ASP A N 1
ATOM 928 C CA . ASP A 1 123 ? 19.783 2.356 -15.183 1.00 70.56 123 ASP A CA 1
ATOM 929 C C . ASP A 1 123 ? 19.399 3.796 -14.805 1.00 70.56 123 ASP A C 1
ATOM 931 O O . ASP A 1 123 ? 19.585 4.697 -15.618 1.00 70.56 123 ASP A O 1
ATOM 935 N N . GLY A 1 124 ? 18.884 4.030 -13.589 1.00 67.19 124 GLY A N 1
ATOM 936 C CA . GLY A 1 124 ? 18.514 5.368 -13.107 1.00 67.19 124 GLY A CA 1
ATOM 937 C C . GLY A 1 124 ? 17.425 6.072 -13.932 1.00 67.19 124 GLY A C 1
ATOM 938 O O . GLY A 1 124 ? 17.634 7.200 -14.366 1.00 67.19 124 GLY A O 1
ATOM 939 N N . ASP A 1 125 ? 16.274 5.424 -14.144 1.00 75.56 125 ASP A N 1
ATOM 940 C CA . ASP A 1 125 ? 15.168 5.916 -14.990 1.00 75.56 125 ASP A CA 1
ATOM 941 C C . ASP A 1 125 ? 13.946 6.389 -14.162 1.00 75.56 125 ASP A C 1
ATOM 943 O O . ASP A 1 125 ? 13.483 5.699 -13.247 1.00 75.56 125 ASP A O 1
ATOM 947 N N . ASP A 1 126 ? 13.395 7.557 -14.521 1.00 76.56 126 ASP A N 1
ATOM 948 C CA . ASP A 1 126 ? 12.216 8.199 -13.911 1.00 76.56 126 ASP A CA 1
ATOM 949 C C . ASP A 1 126 ? 10.955 7.327 -13.894 1.00 76.56 126 ASP A C 1
ATOM 951 O O . ASP A 1 126 ? 10.174 7.350 -12.933 1.00 76.56 126 ASP A O 1
ATOM 955 N N . SER A 1 127 ? 10.733 6.545 -14.949 1.00 78.56 127 SER A N 1
ATOM 956 C CA . SER A 1 127 ? 9.598 5.625 -15.029 1.00 78.56 127 SER A CA 1
ATOM 957 C C . SER A 1 127 ? 9.700 4.541 -13.956 1.00 78.56 127 SER A C 1
ATOM 959 O O . SER A 1 127 ? 8.712 4.196 -13.307 1.00 78.56 127 SER A O 1
ATOM 961 N N . ILE A 1 128 ? 10.916 4.082 -13.681 1.00 80.31 128 ILE A N 1
ATOM 962 C CA . ILE A 1 128 ? 11.208 3.035 -12.707 1.00 80.31 128 ILE A CA 1
ATOM 963 C C . ILE A 1 128 ? 11.135 3.599 -11.287 1.00 80.31 128 ILE A C 1
ATOM 965 O O . ILE A 1 128 ? 10.575 2.955 -10.397 1.00 80.31 128 ILE A O 1
ATOM 969 N N . ALA A 1 129 ? 11.580 4.844 -11.091 1.00 80.81 129 ALA A N 1
ATOM 970 C CA . ALA A 1 129 ? 11.411 5.579 -9.837 1.00 80.81 129 ALA A CA 1
ATOM 971 C C . ALA A 1 129 ? 9.926 5.724 -9.500 1.00 80.81 129 ALA A C 1
ATOM 973 O O . ALA A 1 129 ? 9.497 5.444 -8.381 1.00 80.81 129 ALA A O 1
ATOM 974 N N . THR A 1 130 ? 9.117 6.070 -10.502 1.00 83.25 130 THR A N 1
ATOM 975 C CA . THR A 1 130 ? 7.663 6.191 -10.363 1.00 83.25 130 THR A CA 1
ATOM 976 C C . THR A 1 130 ? 7.018 4.867 -9.939 1.00 83.25 130 THR A C 1
ATOM 978 O O . THR A 1 130 ? 6.170 4.862 -9.043 1.00 83.25 130 THR A O 1
ATOM 981 N N . VAL A 1 131 ? 7.437 3.736 -10.521 1.00 84.56 131 VAL A N 1
ATOM 982 C CA . VAL A 1 131 ? 6.956 2.399 -10.123 1.00 84.56 131 VAL A CA 1
ATOM 983 C C . VAL A 1 131 ? 7.392 2.046 -8.695 1.00 84.56 131 VAL A C 1
ATOM 985 O O . VAL A 1 131 ? 6.564 1.572 -7.913 1.00 84.56 131 VAL A O 1
ATOM 988 N N . ALA A 1 132 ? 8.643 2.326 -8.314 1.00 83.75 132 ALA A N 1
ATOM 989 C CA . ALA A 1 132 ? 9.141 2.098 -6.954 1.00 83.75 132 ALA A CA 1
ATOM 990 C C . ALA A 1 132 ? 8.339 2.893 -5.910 1.00 83.75 132 ALA A C 1
ATOM 992 O O . ALA A 1 132 ? 7.830 2.319 -4.942 1.00 83.75 132 ALA A O 1
ATOM 993 N N . TYR A 1 133 ? 8.141 4.196 -6.138 1.00 85.25 133 TYR A N 1
ATOM 994 C CA . TYR A 1 133 ? 7.339 5.046 -5.255 1.00 85.25 133 TYR A CA 1
ATOM 995 C C . TYR A 1 133 ? 5.892 4.565 -5.151 1.00 85.25 133 TYR A C 1
ATOM 997 O O . TYR A 1 133 ? 5.330 4.527 -4.056 1.00 85.25 133 TYR A O 1
ATOM 1005 N N . ALA A 1 134 ? 5.281 4.173 -6.273 1.00 85.94 134 ALA A N 1
ATOM 1006 C CA . ALA A 1 134 ? 3.923 3.642 -6.280 1.00 85.94 134 ALA A CA 1
ATOM 1007 C C . ALA A 1 134 ? 3.811 2.359 -5.447 1.00 85.94 134 ALA A C 1
ATOM 1009 O O . ALA A 1 134 ? 2.878 2.231 -4.654 1.00 85.94 134 ALA A O 1
ATOM 1010 N N . SER A 1 135 ? 4.774 1.445 -5.580 1.00 86.56 135 SER A N 1
ATOM 1011 C CA . SER A 1 135 ? 4.817 0.198 -4.813 1.00 86.56 135 SER A CA 1
ATOM 1012 C C . SER A 1 135 ? 4.884 0.454 -3.305 1.00 86.56 135 SER A C 1
ATOM 1014 O O . SER A 1 135 ? 4.061 -0.067 -2.549 1.00 86.56 135 SER A O 1
ATOM 1016 N N . VAL A 1 136 ? 5.787 1.341 -2.873 1.00 86.19 136 VAL A N 1
ATOM 1017 C CA . VAL A 1 136 ? 5.958 1.717 -1.458 1.00 86.19 136 VAL A CA 1
ATOM 1018 C C . VAL A 1 136 ? 4.717 2.401 -0.900 1.00 86.19 136 VAL A C 1
ATOM 1020 O O . VAL A 1 136 ? 4.251 2.057 0.186 1.00 86.19 136 VAL A O 1
ATOM 1023 N N . ASN A 1 137 ? 4.149 3.354 -1.640 1.00 87.00 137 ASN A N 1
ATOM 1024 C CA . ASN A 1 137 ? 2.958 4.070 -1.194 1.00 87.00 137 ASN A CA 1
ATOM 1025 C C . ASN A 1 137 ? 1.755 3.136 -1.042 1.00 87.00 137 ASN A C 1
ATOM 1027 O O . ASN A 1 137 ? 1.013 3.253 -0.068 1.00 87.00 137 ASN A O 1
ATOM 1031 N N . VAL A 1 138 ? 1.577 2.188 -1.967 1.00 87.81 138 VAL A N 1
ATOM 1032 C CA . VAL A 1 138 ? 0.521 1.172 -1.879 1.00 87.81 138 VAL A CA 1
ATOM 1033 C C . VAL A 1 138 ? 0.730 0.270 -0.663 1.00 87.81 138 VAL A C 1
ATOM 1035 O O . VAL A 1 138 ? -0.219 0.074 0.092 1.00 87.81 138 VAL A O 1
ATOM 1038 N N . ALA A 1 139 ? 1.950 -0.222 -0.420 1.00 87.62 139 ALA A N 1
ATOM 1039 C CA . ALA A 1 139 ? 2.247 -1.049 0.754 1.00 87.62 139 ALA A CA 1
ATOM 1040 C C . ALA A 1 139 ? 1.957 -0.316 2.069 1.00 87.62 139 ALA A C 1
ATOM 1042 O O . ALA A 1 139 ? 1.238 -0.824 2.928 1.00 87.62 139 ALA A O 1
ATOM 1043 N N . ASN A 1 140 ? 2.468 0.911 2.198 1.00 89.12 140 ASN A N 1
ATOM 1044 C CA . ASN A 1 140 ? 2.273 1.745 3.379 1.00 89.12 140 ASN A CA 1
ATOM 1045 C C . ASN A 1 140 ? 0.788 2.022 3.628 1.00 89.12 140 ASN A C 1
ATOM 1047 O O . ASN A 1 140 ? 0.307 1.880 4.753 1.00 89.12 140 ASN A O 1
ATOM 1051 N N . ALA A 1 141 ? 0.045 2.382 2.580 1.00 90.62 141 ALA A N 1
ATOM 1052 C CA . ALA A 1 141 ? -1.383 2.629 2.691 1.00 90.62 141 ALA A CA 1
ATOM 1053 C C . ALA A 1 141 ? -2.153 1.357 3.074 1.00 90.62 141 ALA A C 1
ATOM 1055 O O . ALA A 1 141 ? -3.000 1.416 3.961 1.00 90.62 141 ALA A O 1
ATOM 1056 N N . ILE A 1 142 ? -1.854 0.203 2.468 1.00 91.94 142 ILE A N 1
ATOM 1057 C CA . ILE A 1 142 ? -2.498 -1.069 2.830 1.00 91.94 142 ILE A CA 1
ATOM 1058 C C . ILE A 1 142 ? -2.221 -1.424 4.294 1.00 91.94 142 ILE A C 1
ATOM 1060 O O . ILE A 1 142 ? -3.158 -1.756 5.021 1.00 91.94 142 ILE A O 1
ATOM 1064 N N . SER A 1 143 ? -0.974 -1.294 4.750 1.00 91.81 143 SER A N 1
ATOM 1065 C CA . SER A 1 143 ? -0.584 -1.583 6.133 1.00 91.81 143 SER A CA 1
ATOM 1066 C C . SER A 1 143 ? -1.347 -0.712 7.136 1.00 91.81 143 SER A C 1
ATOM 1068 O O . SER A 1 143 ? -2.020 -1.224 8.029 1.00 91.81 143 SER A O 1
ATOM 1070 N N . MET A 1 144 ? -1.347 0.611 6.941 1.00 93.38 144 MET A N 1
ATOM 1071 C CA . MET A 1 144 ? -2.034 1.535 7.850 1.00 93.38 144 MET A CA 1
ATOM 1072 C C . MET A 1 144 ? -3.559 1.362 7.825 1.00 93.38 144 MET A C 1
ATOM 1074 O O . MET A 1 144 ? -4.196 1.333 8.876 1.00 93.38 144 MET A O 1
ATOM 1078 N N . ILE A 1 145 ? -4.167 1.236 6.639 1.00 95.00 145 ILE A N 1
ATOM 1079 C CA . ILE A 1 145 ? -5.626 1.095 6.515 1.00 95.00 145 ILE A CA 1
ATOM 1080 C C . ILE A 1 145 ? -6.084 -0.253 7.080 1.00 95.00 145 ILE A C 1
ATOM 1082 O O . ILE A 1 145 ? -7.112 -0.306 7.753 1.00 95.00 145 ILE A O 1
ATOM 1086 N N . SER A 1 146 ? -5.331 -1.333 6.854 1.00 95.12 146 SER A N 1
ATOM 1087 C CA . SER A 1 146 ? -5.671 -2.645 7.410 1.00 95.12 146 SER A CA 1
ATOM 1088 C C . SER A 1 146 ? -5.570 -2.666 8.938 1.00 95.12 146 SER A C 1
ATOM 1090 O O . SER A 1 146 ? -6.481 -3.185 9.579 1.00 95.12 146 SER A O 1
ATOM 1092 N N . SER A 1 147 ? -4.548 -2.041 9.536 1.00 95.12 147 SER A N 1
ATOM 1093 C CA . SER A 1 147 ? -4.465 -1.869 10.996 1.00 95.12 147 SER A CA 1
ATOM 1094 C C . SER A 1 147 ? -5.639 -1.055 11.544 1.00 95.12 147 SER A C 1
ATOM 1096 O O . SER A 1 147 ? -6.266 -1.470 12.516 1.00 95.12 147 SER A O 1
ATOM 1098 N N . LEU A 1 148 ? -5.998 0.049 10.878 1.00 96.25 148 LEU A N 1
ATOM 1099 C CA . LEU A 1 148 ? -7.130 0.893 11.271 1.00 96.25 148 LEU A CA 1
ATOM 1100 C C . LEU A 1 148 ? -8.454 0.117 11.251 1.00 96.25 148 LEU A C 1
ATOM 1102 O O . LEU A 1 148 ? -9.230 0.174 12.200 1.00 96.25 148 LEU A O 1
ATOM 1106 N N . LEU A 1 149 ? -8.719 -0.615 10.165 1.00 96.06 149 LEU A N 1
ATOM 1107 C CA . LEU A 1 149 ? -9.933 -1.422 10.025 1.00 96.06 149 LEU A CA 1
ATOM 1108 C C . LEU A 1 149 ? -9.969 -2.576 11.024 1.00 96.06 149 LEU A C 1
ATOM 1110 O O . LEU A 1 149 ? -11.040 -2.902 11.533 1.00 96.06 149 LEU A O 1
ATOM 1114 N N . TYR A 1 150 ? -8.812 -3.166 11.324 1.00 95.25 150 TYR A N 1
ATOM 1115 C CA . TYR A 1 150 ? -8.722 -4.213 12.327 1.00 95.25 150 TYR A CA 1
ATOM 1116 C C . TYR A 1 150 ? -9.079 -3.691 13.720 1.00 95.25 150 TYR A C 1
ATOM 1118 O O . TYR A 1 150 ? -9.902 -4.298 14.402 1.00 95.25 150 TYR A O 1
ATOM 1126 N N . GLY A 1 151 ? -8.572 -2.513 14.088 1.00 94.25 151 GLY A N 1
ATOM 1127 C CA . GLY A 1 151 ? -8.966 -1.817 15.314 1.00 94.25 151 GLY A CA 1
ATOM 1128 C C . GLY A 1 151 ? -10.453 -1.480 15.365 1.00 94.25 151 GLY A C 1
ATOM 1129 O O . GLY A 1 151 ? -11.103 -1.653 16.393 1.00 94.25 151 GLY A O 1
ATOM 1130 N N . ALA A 1 152 ? -11.012 -1.086 14.220 1.00 93.88 152 ALA A N 1
ATOM 1131 C CA . ALA A 1 152 ? -12.429 -0.772 14.057 1.00 93.88 152 ALA A CA 1
ATOM 1132 C C . ALA A 1 152 ? -13.365 -1.998 14.101 1.00 93.88 152 ALA A C 1
ATOM 1134 O O . ALA A 1 152 ? -14.581 -1.833 13.981 1.00 93.88 152 ALA A O 1
ATOM 1135 N N . GLY A 1 153 ? -12.829 -3.214 14.268 1.00 91.94 153 GLY A N 1
ATOM 1136 C CA . GLY A 1 153 ? -13.607 -4.407 14.603 1.00 91.94 153 GLY A CA 1
ATOM 1137 C C . GLY A 1 153 ? -13.786 -5.435 13.486 1.00 91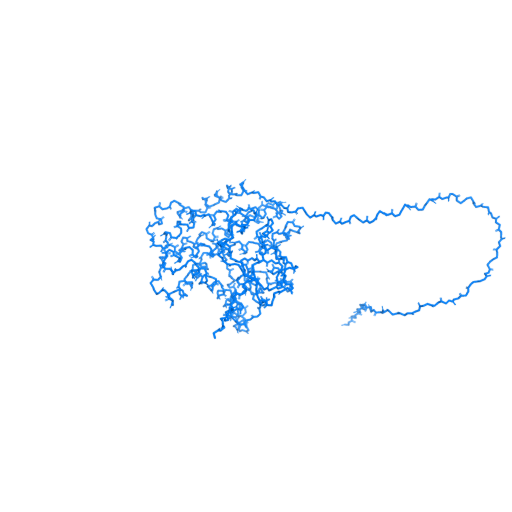.94 153 GLY A C 1
ATOM 1138 O O . GLY A 1 153 ? -14.757 -6.191 13.527 1.00 91.94 153 GLY A O 1
ATOM 1139 N N . THR A 1 154 ? -12.909 -5.487 12.473 1.00 93.12 154 THR A N 1
ATOM 1140 C CA . THR A 1 154 ? -12.915 -6.644 11.553 1.00 93.12 154 THR A CA 1
ATOM 1141 C C . THR A 1 154 ? -12.550 -7.930 12.299 1.00 93.12 154 THR A C 1
ATOM 1143 O O . THR A 1 154 ? -11.853 -7.906 13.313 1.00 93.12 154 THR A O 1
ATOM 1146 N N . SER A 1 155 ? -12.978 -9.086 11.783 1.00 89.50 155 SER A N 1
ATOM 1147 C CA . SER A 1 155 ? -12.746 -10.379 12.446 1.00 89.50 155 SER A CA 1
ATOM 1148 C C . SER A 1 155 ? -11.270 -10.792 12.482 1.00 89.50 155 SER A C 1
ATOM 1150 O O . SER A 1 155 ? -10.861 -11.600 13.315 1.00 89.50 155 SER A O 1
ATOM 1152 N N . SER A 1 156 ? -10.463 -10.256 11.565 1.00 91.81 156 SER A N 1
ATOM 1153 C CA . SER A 1 156 ? -9.019 -10.472 11.499 1.00 91.81 156 SER A CA 1
ATOM 1154 C C . SER A 1 156 ? -8.325 -9.357 10.715 1.00 91.81 156 SER A C 1
ATOM 1156 O O . SER A 1 156 ? -8.952 -8.663 9.905 1.00 91.81 156 SER A O 1
ATOM 1158 N N . LYS A 1 157 ? -7.001 -9.236 10.888 1.00 90.31 157 LYS A N 1
ATOM 1159 C CA . LYS A 1 157 ? -6.158 -8.362 10.056 1.00 90.31 157 LYS A CA 1
ATOM 1160 C C . LYS A 1 157 ? -6.150 -8.798 8.583 1.00 90.31 157 LYS A C 1
ATOM 1162 O O . LYS A 1 157 ? -6.116 -7.953 7.695 1.00 90.31 157 LYS A O 1
ATOM 1167 N N . ALA A 1 158 ? -6.267 -10.100 8.314 1.00 91.44 158 ALA A N 1
ATOM 1168 C CA . ALA A 1 158 ? -6.369 -10.634 6.955 1.00 91.44 158 ALA A CA 1
ATOM 1169 C C . ALA A 1 158 ? -7.657 -10.183 6.240 1.00 91.44 158 ALA A C 1
ATOM 1171 O O . ALA A 1 158 ? -7.612 -9.826 5.063 1.00 91.44 158 ALA A O 1
ATOM 1172 N N . GLU A 1 159 ? -8.796 -10.139 6.944 1.00 92.75 159 GLU A N 1
ATOM 1173 C CA . GLU A 1 159 ? -10.044 -9.583 6.396 1.00 92.75 159 GLU A CA 1
ATOM 1174 C C . GLU A 1 159 ? -9.892 -8.089 6.072 1.00 92.75 159 GLU A C 1
ATOM 1176 O O . GLU A 1 159 ? -10.286 -7.643 4.992 1.00 92.75 159 GLU A O 1
ATOM 1181 N N . ALA A 1 160 ? -9.278 -7.325 6.981 1.00 94.38 160 ALA A N 1
ATOM 1182 C CA . ALA A 1 160 ? -9.018 -5.903 6.786 1.00 94.38 160 ALA A CA 1
ATOM 1183 C C . ALA A 1 160 ? -8.103 -5.630 5.579 1.00 94.38 160 ALA A C 1
ATOM 1185 O O . ALA A 1 160 ? -8.393 -4.749 4.762 1.00 94.38 160 ALA A O 1
ATOM 1186 N N . GLU A 1 161 ? -7.023 -6.400 5.425 1.00 94.38 161 GLU A N 1
ATOM 1187 C CA . GLU A 1 161 ? -6.116 -6.306 4.278 1.00 94.38 161 GLU A CA 1
ATOM 1188 C C . GLU A 1 161 ? -6.827 -6.656 2.966 1.00 94.38 161 GLU A C 1
ATOM 1190 O O . GLU A 1 161 ? -6.743 -5.892 2.003 1.00 94.38 161 GLU A O 1
ATOM 1195 N N . ALA A 1 162 ? -7.599 -7.747 2.931 1.00 93.12 162 ALA A N 1
ATOM 1196 C CA . ALA A 1 162 ? -8.353 -8.150 1.745 1.00 93.12 162 ALA A CA 1
ATOM 1197 C C . ALA A 1 162 ? -9.374 -7.082 1.314 1.00 93.12 162 ALA A C 1
ATOM 1199 O O . ALA A 1 162 ? -9.496 -6.769 0.128 1.00 93.12 162 ALA A O 1
ATOM 1200 N N . ALA A 1 163 ? -10.083 -6.473 2.267 1.00 94.69 163 ALA A N 1
ATOM 1201 C CA . ALA A 1 163 ? -11.021 -5.396 1.969 1.00 94.69 163 ALA A CA 1
ATOM 1202 C C . ALA A 1 163 ? -10.327 -4.123 1.469 1.00 94.69 163 ALA A C 1
ATOM 1204 O O . ALA A 1 163 ? -10.837 -3.448 0.569 1.00 94.69 163 ALA A O 1
ATOM 1205 N N . THR A 1 164 ? -9.153 -3.819 2.020 1.00 95.06 164 THR A N 1
ATOM 1206 C CA . THR A 1 164 ? -8.321 -2.693 1.586 1.00 95.06 164 THR A CA 1
ATOM 1207 C C . THR A 1 164 ? -7.801 -2.910 0.166 1.00 95.06 164 THR A C 1
ATOM 1209 O O . THR A 1 164 ? -7.947 -2.029 -0.682 1.00 95.06 164 THR A O 1
ATOM 1212 N N . LEU A 1 165 ? -7.285 -4.105 -0.136 1.00 93.56 165 LEU A N 1
ATOM 1213 C CA . LEU A 1 165 ? -6.868 -4.509 -1.481 1.00 93.56 165 LEU A CA 1
ATOM 1214 C C . LEU A 1 165 ? -8.011 -4.385 -2.490 1.00 93.56 165 LEU A C 1
ATOM 1216 O O . LEU A 1 165 ? -7.842 -3.777 -3.549 1.00 93.56 165 LEU A O 1
ATOM 1220 N N . LEU A 1 166 ? -9.202 -4.876 -2.139 1.00 93.62 166 LEU A N 1
ATOM 1221 C CA . LEU A 1 166 ? -10.387 -4.757 -2.985 1.00 93.62 166 LEU A CA 1
ATOM 1222 C C . LEU A 1 166 ? -10.778 -3.290 -3.227 1.00 93.62 166 LEU A C 1
ATOM 1224 O O . LEU A 1 166 ? -11.209 -2.935 -4.327 1.00 93.62 166 LEU A O 1
ATOM 1228 N N . ALA A 1 167 ? -10.637 -2.421 -2.223 1.00 92.81 167 ALA A N 1
ATOM 1229 C CA . ALA A 1 167 ? -10.898 -0.991 -2.363 1.00 92.81 167 ALA A CA 1
ATOM 1230 C C . ALA A 1 167 ? -9.897 -0.311 -3.313 1.00 92.81 167 ALA A C 1
ATOM 1232 O O . ALA A 1 167 ? -10.320 0.449 -4.189 1.00 92.81 167 ALA A O 1
ATOM 1233 N N . PHE A 1 168 ? -8.602 -0.628 -3.208 1.00 90.69 168 PHE A N 1
ATOM 1234 C CA . PHE A 1 168 ? -7.579 -0.177 -4.159 1.00 90.69 168 PHE A CA 1
ATOM 1235 C C . PHE A 1 168 ? -7.872 -0.665 -5.580 1.00 90.69 168 PHE A C 1
ATOM 1237 O O . PHE A 1 168 ? -7.896 0.135 -6.519 1.00 90.69 168 PHE A O 1
ATOM 1244 N N . ALA A 1 169 ? -8.164 -1.957 -5.736 1.00 90.62 169 ALA A N 1
ATOM 1245 C CA . ALA A 1 169 ? -8.464 -2.560 -7.027 1.00 90.62 169 ALA A CA 1
ATOM 1246 C C . ALA A 1 169 ? -9.680 -1.905 -7.689 1.00 90.62 169 ALA A C 1
ATOM 1248 O O . ALA A 1 169 ? -9.632 -1.516 -8.859 1.00 90.62 169 ALA A O 1
ATOM 1249 N N . LYS A 1 170 ? -10.761 -1.700 -6.925 1.00 88.00 170 LYS A N 1
ATOM 1250 C CA . LYS A 1 170 ? -11.943 -0.981 -7.408 1.00 88.00 170 LYS A CA 1
ATOM 1251 C C . LYS A 1 170 ? -11.601 0.441 -7.808 1.00 88.00 170 LYS A C 1
ATOM 1253 O O . LYS A 1 170 ? -11.948 0.841 -8.910 1.00 88.00 170 LYS A O 1
ATOM 1258 N N . ARG A 1 171 ? -10.856 1.172 -6.976 1.00 85.44 171 ARG A N 1
ATOM 1259 C CA . ARG A 1 171 ? -10.475 2.556 -7.261 1.00 85.44 171 ARG A CA 1
ATOM 1260 C C . ARG A 1 171 ? -9.683 2.683 -8.564 1.00 85.44 171 ARG A C 1
ATOM 1262 O O . ARG A 1 171 ? -10.012 3.554 -9.367 1.00 85.44 171 ARG A O 1
ATOM 1269 N N . ILE A 1 172 ? -8.687 1.829 -8.797 1.00 82.56 172 ILE A N 1
ATOM 1270 C CA . ILE A 1 172 ? -7.866 1.844 -10.022 1.00 82.56 172 ILE A CA 1
ATOM 1271 C C . ILE A 1 172 ? -8.684 1.385 -11.235 1.00 82.56 172 ILE A C 1
ATOM 1273 O O . ILE A 1 172 ? -8.654 2.027 -12.290 1.00 82.56 172 ILE A O 1
ATOM 1277 N N . GLY A 1 173 ? -9.447 0.301 -11.087 1.00 77.31 173 GLY A N 1
ATOM 1278 C CA . GLY A 1 173 ? -10.250 -0.265 -12.165 1.00 77.31 173 GLY A CA 1
ATOM 1279 C C . GLY A 1 173 ? -11.411 0.634 -12.588 1.00 77.31 173 GLY A C 1
ATOM 1280 O O . GLY A 1 173 ? -11.555 0.899 -13.778 1.00 77.31 173 GLY A O 1
ATOM 1281 N N . ASP A 1 174 ? -12.184 1.189 -11.653 1.00 74.81 174 ASP A N 1
ATOM 1282 C CA . ASP A 1 174 ? -13.312 2.080 -11.951 1.00 74.81 174 ASP A CA 1
ATOM 1283 C C . ASP A 1 174 ? -12.813 3.362 -12.612 1.00 74.81 174 ASP A C 1
ATOM 1285 O O . ASP A 1 174 ? -13.354 3.807 -13.628 1.00 74.81 174 ASP A O 1
ATOM 1289 N N . THR A 1 175 ? -11.717 3.916 -12.089 1.00 67.19 175 THR A N 1
ATOM 1290 C CA . THR A 1 175 ? -11.082 5.103 -12.659 1.00 67.19 175 THR A CA 1
ATOM 1291 C C . THR A 1 175 ? -10.630 4.870 -14.094 1.00 67.19 175 THR A C 1
ATOM 1293 O O . THR A 1 175 ? -10.714 5.782 -14.892 1.00 67.19 175 THR A O 1
ATOM 1296 N N . ASN A 1 176 ? -10.202 3.682 -14.506 1.00 61.88 176 ASN A N 1
ATOM 1297 C CA . ASN A 1 176 ? -9.689 3.509 -15.869 1.00 61.88 176 ASN A CA 1
ATOM 1298 C C . ASN A 1 176 ? -10.698 2.846 -16.829 1.00 61.88 176 ASN A C 1
ATOM 13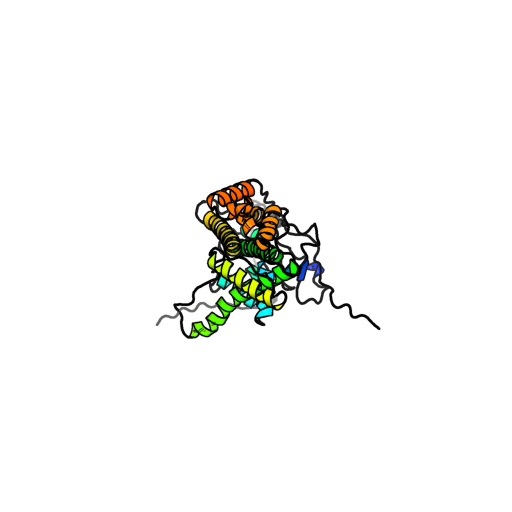00 O O . ASN A 1 176 ? -10.821 3.248 -17.989 1.00 61.88 176 ASN A O 1
ATOM 1304 N N . LEU A 1 177 ? -11.486 1.874 -16.366 1.00 60.72 177 LEU A N 1
ATOM 1305 C CA . LEU A 1 177 ? -12.428 1.101 -17.185 1.00 60.72 177 LEU A CA 1
ATOM 1306 C C . LEU A 1 177 ? -13.764 1.825 -17.391 1.00 60.72 177 LEU A C 1
ATOM 1308 O O . LEU A 1 177 ? -14.270 1.875 -18.520 1.00 60.72 177 LEU A O 1
ATOM 1312 N N . VAL A 1 178 ? -14.325 2.441 -16.342 1.00 53.44 178 VAL A N 1
ATOM 1313 C CA . VAL A 1 178 ? -15.545 3.264 -16.475 1.00 53.44 178 VAL A CA 1
ATOM 1314 C C . VAL A 1 178 ? -15.231 4.513 -17.285 1.00 53.44 178 VAL A C 1
ATOM 1316 O O . VAL A 1 178 ? -16.030 4.915 -18.140 1.00 53.44 178 VAL A O 1
ATOM 1319 N N . LEU A 1 179 ? -14.037 5.085 -17.088 1.00 50.25 179 LEU A N 1
ATOM 1320 C CA . LEU A 1 179 ? -13.586 6.192 -17.911 1.00 50.25 179 LEU A CA 1
ATOM 1321 C C . LEU A 1 179 ? -13.420 5.773 -19.360 1.00 50.25 179 LEU A C 1
ATOM 1323 O O . LEU A 1 179 ? -13.976 6.466 -20.186 1.00 50.25 179 LEU A O 1
ATOM 1327 N N . ARG A 1 180 ? -12.818 4.637 -19.727 1.00 51.03 180 ARG A N 1
ATOM 1328 C CA . ARG A 1 180 ? -12.742 4.237 -21.150 1.00 51.03 180 ARG A CA 1
ATOM 1329 C C . ARG A 1 180 ? -14.114 4.047 -21.819 1.00 51.03 180 ARG A C 1
ATOM 1331 O O . ARG A 1 180 ? -14.283 4.498 -22.954 1.00 51.03 180 ARG A O 1
ATOM 1338 N N . LYS A 1 181 ? -15.123 3.500 -21.122 1.00 51.50 181 LYS A N 1
ATOM 1339 C CA . LYS A 1 181 ? -16.510 3.433 -21.643 1.00 51.50 181 LYS A CA 1
ATOM 1340 C C . LYS A 1 181 ? -17.133 4.822 -21.861 1.00 51.50 181 LYS A C 1
ATOM 1342 O O . LYS A 1 181 ? -17.850 5.009 -22.840 1.00 51.50 181 LYS A O 1
ATOM 1347 N N . LYS A 1 182 ? -16.837 5.807 -21.001 1.00 47.09 182 LYS A N 1
ATOM 1348 C CA . LYS A 1 182 ? -17.335 7.199 -21.109 1.00 47.09 182 LYS A CA 1
ATOM 1349 C C . LYS A 1 182 ? -16.419 8.153 -21.902 1.00 47.09 182 LYS A C 1
ATOM 1351 O O . LYS A 1 182 ? -16.875 9.195 -22.368 1.00 47.09 182 LYS A O 1
ATOM 1356 N N . ARG A 1 183 ? -15.146 7.806 -22.111 1.00 45.25 183 ARG A N 1
ATOM 1357 C CA . ARG A 1 183 ? -14.089 8.599 -22.776 1.00 45.25 183 ARG A CA 1
ATOM 1358 C C . ARG A 1 183 ? -14.259 8.614 -24.290 1.00 45.25 183 ARG A C 1
ATOM 1360 O O . ARG A 1 183 ? -13.817 9.567 -24.917 1.00 45.25 183 ARG A O 1
ATOM 1367 N N . ARG A 1 184 ? -15.014 7.661 -24.859 1.00 50.16 184 ARG A N 1
ATOM 1368 C CA . ARG A 1 184 ? -15.568 7.796 -26.220 1.00 50.16 184 ARG A CA 1
ATOM 1369 C C . ARG A 1 184 ? -16.531 8.985 -26.366 1.00 50.16 184 ARG A C 1
ATOM 1371 O O . ARG A 1 184 ? -16.789 9.384 -27.491 1.00 50.16 184 ARG A O 1
ATOM 1378 N N . ILE A 1 185 ? -17.049 9.550 -25.268 1.00 51.22 185 ILE A N 1
ATOM 1379 C CA . ILE A 1 185 ? -18.072 10.609 -25.299 1.00 51.22 185 ILE A CA 1
ATOM 1380 C C . ILE A 1 185 ? -17.566 11.939 -24.698 1.00 51.22 185 ILE A C 1
ATOM 1382 O O . ILE A 1 185 ? -17.999 12.996 -25.143 1.00 51.22 185 ILE A O 1
ATOM 1386 N N . LEU A 1 186 ? -16.632 11.947 -23.733 1.00 44.94 186 LEU A N 1
ATOM 1387 C CA . LEU A 1 186 ? -16.191 13.186 -23.055 1.00 44.94 186 LEU A CA 1
ATOM 1388 C C . LEU A 1 186 ? -14.680 13.217 -22.762 1.00 44.94 186 LEU A C 1
ATOM 1390 O O . LEU A 1 186 ? -14.228 12.927 -21.655 1.00 44.94 186 LEU A O 1
ATOM 1394 N N . LEU A 1 187 ? -13.888 13.627 -23.753 1.00 47.38 187 LEU A N 1
ATOM 1395 C CA . LEU A 1 187 ? -12.419 13.553 -23.758 1.00 47.38 187 LEU A CA 1
ATOM 1396 C C . LEU A 1 187 ? -11.679 14.698 -23.024 1.00 47.38 187 LEU A C 1
ATOM 1398 O O . LEU A 1 187 ? -10.506 14.926 -23.287 1.00 47.38 187 LEU A O 1
ATOM 1402 N N . LYS A 1 188 ? -12.311 15.428 -22.092 1.00 43.91 188 LYS A N 1
ATOM 1403 C CA . LYS A 1 188 ? -11.640 16.567 -21.414 1.00 43.91 188 LYS A CA 1
ATOM 1404 C C . LYS A 1 188 ? -11.885 16.741 -19.912 1.00 43.91 188 LYS A C 1
ATOM 1406 O O . LYS A 1 188 ? -11.273 17.618 -19.320 1.00 43.91 188 LYS A O 1
ATOM 1411 N N . LYS A 1 189 ? -12.768 15.951 -19.287 1.00 42.50 189 LYS A N 1
ATOM 1412 C CA . LYS A 1 189 ? -13.220 16.207 -17.898 1.00 42.50 189 LYS A CA 1
ATOM 1413 C C . LYS A 1 189 ? -12.963 15.083 -16.896 1.00 42.50 189 LYS A C 1
ATOM 1415 O O . LYS A 1 189 ? -13.180 15.278 -15.707 1.00 42.50 189 LYS A O 1
ATOM 1420 N N . TYR A 1 190 ? -12.502 13.927 -17.363 1.00 41.53 190 TYR A N 1
ATOM 1421 C CA . TYR A 1 190 ? -12.239 12.771 -16.517 1.00 41.53 190 TYR A CA 1
ATOM 1422 C C . TYR A 1 190 ? -10.769 12.367 -16.624 1.00 41.53 190 TYR A C 1
ATOM 1424 O O . TYR A 1 190 ? -10.400 11.468 -17.373 1.00 41.53 190 TYR A O 1
ATOM 1432 N N . THR A 1 191 ? -9.933 13.097 -15.897 1.00 46.97 191 THR A N 1
ATOM 1433 C CA . THR A 1 191 ? -8.488 12.872 -15.755 1.00 46.97 191 THR A CA 1
ATOM 1434 C C . THR A 1 191 ? -8.104 12.717 -14.285 1.00 46.97 191 THR A C 1
ATOM 1436 O O . THR A 1 191 ? -6.964 12.993 -13.923 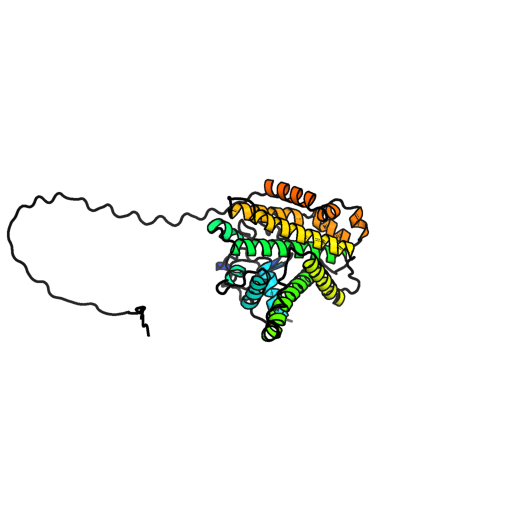1.00 46.97 191 THR A O 1
ATOM 1439 N N . LYS A 1 192 ? -9.034 12.306 -13.405 1.00 51.50 192 LYS A N 1
ATOM 1440 C CA . LYS A 1 192 ? -8.664 12.019 -12.015 1.00 51.50 192 LYS A CA 1
ATOM 1441 C C . LYS A 1 192 ? -7.965 10.662 -11.976 1.00 51.50 192 LYS A C 1
ATOM 1443 O O . LYS A 1 192 ? -8.616 9.646 -11.796 1.00 51.50 192 LYS A O 1
ATOM 1448 N N . ARG A 1 193 ? -6.660 10.668 -12.251 1.00 61.72 193 ARG A N 1
ATOM 1449 C CA . ARG A 1 193 ? -5.739 9.559 -11.978 1.00 61.72 193 ARG A CA 1
ATOM 1450 C C . ARG A 1 193 ? -5.707 9.302 -10.467 1.00 61.72 193 ARG A C 1
ATOM 1452 O O . ARG A 1 193 ? -6.011 10.215 -9.700 1.00 61.72 193 ARG A O 1
ATOM 1459 N N . LEU A 1 194 ? -5.389 8.075 -10.049 1.00 66.31 194 LEU A N 1
ATOM 1460 C CA . LEU A 1 194 ? -5.193 7.782 -8.630 1.00 66.31 194 LEU A CA 1
ATOM 1461 C C . LEU A 1 194 ? -4.005 8.617 -8.151 1.00 66.31 194 LEU A C 1
ATOM 1463 O O . LEU A 1 194 ? -2.880 8.373 -8.576 1.00 66.31 194 LEU A O 1
ATOM 1467 N N . ASN A 1 195 ? -4.250 9.594 -7.283 1.00 69.56 195 ASN A N 1
ATOM 1468 C CA . ASN A 1 195 ? -3.171 10.350 -6.672 1.00 69.56 195 ASN A CA 1
ATOM 1469 C C . ASN A 1 195 ? -2.993 9.866 -5.235 1.00 69.56 195 ASN A C 1
ATOM 1471 O O . ASN A 1 195 ? -3.720 10.286 -4.342 1.00 69.56 195 ASN A O 1
ATOM 1475 N N . VAL A 1 196 ? -2.031 8.969 -5.011 1.00 67.06 196 VAL A N 1
ATOM 1476 C CA . VAL A 1 196 ? -1.741 8.428 -3.669 1.00 67.06 196 VAL A CA 1
ATOM 1477 C C . VAL A 1 196 ? -1.201 9.521 -2.725 1.00 67.06 196 VAL A C 1
ATOM 1479 O O . VAL A 1 196 ? -1.310 9.401 -1.507 1.00 67.06 196 VAL A O 1
ATOM 1482 N N . SER A 1 197 ? -0.734 10.642 -3.288 1.00 68.81 197 SER A N 1
ATOM 1483 C CA . SER A 1 197 ? -0.358 11.865 -2.567 1.00 68.81 197 SER A CA 1
ATOM 1484 C C . SER A 1 197 ? -1.535 12.776 -2.218 1.00 68.81 197 SER A C 1
ATOM 1486 O O . SER A 1 197 ? -1.345 13.774 -1.530 1.00 68.81 197 SER A O 1
ATOM 1488 N N . ASP A 1 198 ? -2.747 12.471 -2.685 1.00 79.56 198 ASP A N 1
ATOM 1489 C CA . ASP A 1 198 ? -3.966 13.191 -2.326 1.00 79.56 198 ASP A CA 1
ATOM 1490 C C . ASP A 1 198 ? -4.690 12.437 -1.202 1.00 79.56 198 ASP A C 1
ATOM 1492 O O . ASP A 1 198 ? -5.239 11.347 -1.395 1.00 79.56 198 ASP A O 1
ATOM 1496 N N . SER A 1 199 ? -4.733 13.037 -0.012 1.00 83.06 199 SER A N 1
ATOM 1497 C CA . SER A 1 199 ? -5.412 12.450 1.149 1.00 83.06 199 SER A CA 1
ATOM 1498 C C . SER A 1 199 ? -6.906 12.217 0.898 1.00 83.06 199 SER A C 1
ATOM 1500 O O . SER A 1 199 ? -7.493 11.307 1.482 1.00 83.06 199 SER A O 1
ATOM 1502 N N . SER A 1 200 ? -7.541 12.964 -0.012 1.00 85.50 200 SER A N 1
ATOM 1503 C CA . SER A 1 200 ? -8.942 12.734 -0.375 1.00 85.50 200 SER A CA 1
ATOM 1504 C C . SER A 1 200 ? -9.144 11.404 -1.105 1.00 85.50 200 SER A C 1
ATOM 1506 O O . SER A 1 200 ? -10.159 10.732 -0.896 1.00 85.50 200 SER A O 1
ATOM 1508 N N . ASP A 1 201 ? -8.169 10.981 -1.914 1.00 84.50 201 ASP A N 1
ATOM 1509 C CA . ASP A 1 201 ? -8.215 9.702 -2.615 1.00 84.50 201 ASP A CA 1
ATOM 1510 C C . ASP A 1 201 ? -7.994 8.539 -1.644 1.00 84.50 201 ASP A C 1
ATOM 1512 O O . ASP A 1 201 ? -8.760 7.574 -1.681 1.00 84.50 201 ASP A O 1
ATOM 1516 N N . ILE A 1 202 ? -7.054 8.665 -0.701 1.00 87.94 202 ILE A N 1
ATOM 1517 C CA . ILE A 1 202 ? -6.863 7.668 0.366 1.00 87.94 202 ILE A CA 1
ATOM 1518 C C . ILE A 1 202 ? -8.093 7.577 1.278 1.00 87.94 202 ILE A C 1
ATOM 1520 O O . ILE A 1 202 ? -8.576 6.484 1.563 1.00 87.94 202 ILE A O 1
ATOM 1524 N N . SER A 1 203 ? -8.679 8.707 1.678 1.00 90.31 203 SER A N 1
ATOM 1525 C CA . SER A 1 203 ? -9.907 8.738 2.489 1.00 90.31 203 SER A CA 1
ATOM 1526 C C . SER A 1 203 ? -11.093 8.070 1.772 1.00 90.31 203 SER A C 1
ATOM 1528 O O . SER A 1 203 ? -11.907 7.368 2.387 1.00 90.31 203 SER A O 1
ATOM 1530 N N . SER A 1 204 ? -11.171 8.223 0.445 1.00 89.88 204 SER A N 1
ATOM 1531 C CA . SER A 1 204 ? -12.146 7.531 -0.405 1.00 89.88 204 SER A CA 1
ATOM 1532 C C . SER A 1 204 ? -11.910 6.014 -0.444 1.00 89.88 204 SER A C 1
ATOM 1534 O O . SER A 1 204 ? -12.875 5.245 -0.375 1.00 89.88 204 SER A O 1
ATOM 1536 N N . ILE A 1 205 ? -10.647 5.576 -0.490 1.00 91.38 205 ILE A N 1
ATOM 1537 C CA . ILE A 1 205 ? -10.261 4.159 -0.403 1.00 91.38 205 ILE A CA 1
ATOM 1538 C C . ILE A 1 205 ? -10.633 3.582 0.966 1.00 91.38 205 ILE A C 1
ATOM 1540 O O . ILE A 1 205 ? -11.298 2.551 1.001 1.00 91.38 205 ILE A O 1
ATOM 1544 N N . ILE A 1 206 ? -10.323 4.271 2.072 1.00 93.75 206 ILE A N 1
ATOM 1545 C CA . ILE A 1 206 ? -10.715 3.844 3.428 1.00 93.75 206 ILE A CA 1
ATOM 1546 C C . ILE A 1 206 ? -12.233 3.675 3.512 1.00 93.75 206 ILE A C 1
ATOM 1548 O O . ILE A 1 206 ? -12.722 2.636 3.938 1.00 93.75 206 ILE A O 1
ATOM 1552 N N . SER A 1 207 ? -12.995 4.663 3.037 1.00 94.19 207 SER A N 1
ATOM 1553 C CA . SER A 1 207 ? -14.465 4.604 3.053 1.00 94.19 207 SER A CA 1
ATOM 1554 C C . SER A 1 207 ? -15.004 3.431 2.220 1.00 94.19 207 SER A C 1
ATOM 1556 O O . SER A 1 207 ? -15.976 2.778 2.601 1.00 94.19 207 SER A O 1
ATOM 1558 N N . SER A 1 208 ? -14.355 3.136 1.091 1.00 92.81 208 SER A N 1
ATOM 1559 C CA . SER A 1 208 ? -14.698 1.990 0.243 1.00 92.81 208 SER A CA 1
ATOM 1560 C C . SER A 1 208 ? -14.372 0.661 0.927 1.00 92.81 208 SER A C 1
ATOM 1562 O O . SER A 1 208 ? -15.173 -0.267 0.845 1.00 92.81 208 SER A O 1
ATOM 1564 N N . ALA A 1 209 ? -13.243 0.577 1.632 1.00 94.06 209 ALA A N 1
ATOM 1565 C CA . ALA A 1 209 ? -12.846 -0.601 2.393 1.00 94.06 209 ALA A CA 1
ATOM 1566 C C . ALA A 1 209 ? -13.800 -0.852 3.572 1.00 94.06 209 ALA A C 1
ATOM 1568 O O . ALA A 1 209 ? -14.283 -1.973 3.710 1.00 94.06 209 ALA A O 1
ATOM 1569 N N . VAL A 1 210 ? -14.186 0.193 4.323 1.00 94.25 210 VAL A N 1
ATOM 1570 C CA . VAL A 1 210 ? -15.253 0.125 5.344 1.00 94.25 210 VAL A CA 1
ATOM 1571 C C . VAL A 1 210 ? -16.536 -0.441 4.730 1.00 94.25 210 VAL A C 1
ATOM 1573 O O . VAL A 1 210 ? -17.088 -1.410 5.232 1.00 94.25 210 VAL A O 1
ATOM 1576 N N . SER A 1 211 ? -16.979 0.080 3.580 1.00 92.56 211 SER A N 1
ATOM 1577 C CA . SER A 1 211 ? -18.186 -0.425 2.906 1.00 92.56 211 SER A CA 1
ATOM 1578 C C . SER A 1 211 ? -18.085 -1.894 2.469 1.00 92.56 211 SER A C 1
ATOM 1580 O O . SER A 1 211 ? -19.114 -2.572 2.378 1.00 92.56 211 SER A O 1
ATOM 1582 N N . VAL A 1 212 ? -16.880 -2.388 2.167 1.00 91.38 212 VAL A N 1
ATOM 1583 C CA . VAL A 1 212 ? -16.640 -3.804 1.865 1.00 91.38 212 VAL A CA 1
ATOM 1584 C C . VAL A 1 212 ? -16.784 -4.644 3.131 1.00 91.38 212 VAL A C 1
ATOM 1586 O O . VAL A 1 212 ? -17.574 -5.588 3.114 1.00 91.38 212 VAL A O 1
ATOM 1589 N N . VAL A 1 213 ? -16.087 -4.286 4.214 1.00 92.62 213 VAL A N 1
ATOM 1590 C CA . VAL A 1 213 ? -16.124 -5.058 5.469 1.00 92.62 213 VAL A CA 1
ATOM 1591 C C . VAL A 1 213 ? -17.477 -4.985 6.160 1.00 92.62 213 VAL A C 1
ATOM 1593 O O . VAL A 1 213 ? -17.901 -5.981 6.723 1.00 92.62 213 VAL A O 1
ATOM 1596 N N . SER A 1 214 ? -18.239 -3.893 6.040 1.00 88.94 214 SER A N 1
ATOM 1597 C CA . SER A 1 214 ? -19.586 -3.805 6.630 1.00 88.94 214 SER A CA 1
ATOM 1598 C C . SER A 1 214 ? -20.577 -4.841 6.075 1.00 88.94 214 SER A C 1
ATOM 1600 O O . SER A 1 214 ? -21.664 -5.005 6.622 1.00 88.94 214 SER A O 1
ATOM 1602 N N . ARG A 1 215 ? -20.238 -5.544 4.984 1.00 86.88 215 ARG A N 1
ATOM 1603 C CA . ARG A 1 215 ? -21.051 -6.650 4.448 1.00 86.88 215 ARG A CA 1
ATOM 1604 C C . ARG A 1 215 ? -20.903 -7.938 5.255 1.00 86.88 215 ARG A C 1
ATOM 1606 O O . ARG A 1 215 ? -21.839 -8.730 5.282 1.00 86.88 215 ARG A O 1
ATOM 1613 N N . THR A 1 216 ? -19.736 -8.152 5.853 1.00 84.69 216 THR A N 1
ATOM 1614 C CA . THR A 1 216 ? -19.386 -9.333 6.658 1.00 84.69 216 THR A CA 1
ATOM 1615 C C . THR A 1 216 ? -19.372 -9.011 8.151 1.00 84.69 216 THR A C 1
ATOM 1617 O O . THR A 1 216 ? -19.776 -9.843 8.956 1.00 84.69 216 THR A O 1
ATOM 1620 N N . SER A 1 217 ? -19.001 -7.780 8.497 1.00 86.31 217 SER A N 1
ATOM 1621 C CA . SER A 1 217 ? -18.828 -7.253 9.849 1.00 86.31 217 SER A CA 1
ATOM 1622 C C . SER A 1 217 ? -19.563 -5.899 9.968 1.00 86.31 217 SER A C 1
ATOM 1624 O O . SER A 1 217 ? -18.942 -4.842 9.836 1.00 86.31 217 SER A O 1
ATOM 1626 N N . PRO A 1 218 ? -20.901 -5.891 10.154 1.00 84.69 218 PRO A N 1
ATOM 1627 C CA . PRO A 1 218 ? -21.745 -4.690 10.033 1.00 84.69 218 PRO A CA 1
ATOM 1628 C C . PRO A 1 218 ? -21.473 -3.607 11.087 1.00 84.69 218 PRO A C 1
ATOM 1630 O O . PRO A 1 218 ? -21.831 -2.446 10.877 1.00 84.69 218 PRO A O 1
ATOM 1633 N N . ASP A 1 219 ? -20.828 -3.976 12.192 1.00 86.75 219 ASP A N 1
ATOM 1634 C CA . ASP A 1 219 ? -20.489 -3.067 13.286 1.00 86.75 219 ASP A CA 1
ATOM 1635 C C . ASP A 1 219 ? -19.189 -2.288 13.043 1.00 86.75 219 ASP A C 1
ATOM 1637 O O . ASP A 1 219 ? -18.924 -1.321 13.756 1.00 86.75 219 ASP A O 1
ATOM 1641 N N . VAL A 1 220 ? -18.412 -2.643 12.009 1.00 90.25 220 VAL A N 1
ATOM 1642 C CA . VAL A 1 220 ? -17.167 -1.940 11.680 1.00 90.25 220 VAL A CA 1
ATOM 1643 C C . VAL A 1 220 ? -17.464 -0.504 11.278 1.00 90.25 220 VAL A C 1
ATOM 1645 O O . VAL A 1 220 ? -18.143 -0.237 10.279 1.00 90.25 220 VAL A O 1
ATOM 1648 N N . ARG A 1 221 ? -16.915 0.435 12.050 1.00 88.19 221 ARG A N 1
ATOM 1649 C CA . ARG A 1 221 ? -17.028 1.874 11.815 1.00 88.19 221 ARG A CA 1
ATOM 1650 C C . ARG A 1 221 ? -15.698 2.537 12.107 1.00 88.19 221 ARG A C 1
ATOM 1652 O O . ARG A 1 221 ? -15.112 2.321 13.153 1.00 88.19 221 ARG A O 1
ATOM 1659 N N . VAL A 1 222 ? -15.266 3.386 11.185 1.00 90.75 222 VAL A N 1
ATOM 1660 C CA . VAL A 1 222 ? -14.064 4.201 11.352 1.00 90.75 222 VAL A CA 1
ATOM 1661 C C . VAL A 1 222 ? -14.502 5.642 11.548 1.00 90.75 222 VAL A C 1
ATOM 1663 O O . VAL A 1 222 ? -15.242 6.181 10.716 1.00 90.75 222 VAL A O 1
ATOM 1666 N N . ASP A 1 223 ? -14.044 6.260 12.633 1.00 92.75 223 ASP A N 1
ATOM 1667 C CA . ASP A 1 223 ? -14.308 7.670 12.889 1.00 92.75 223 ASP A CA 1
ATOM 1668 C C . ASP A 1 223 ? -13.727 8.569 11.781 1.00 92.75 223 ASP A C 1
ATOM 1670 O O . ASP A 1 223 ? -12.730 8.253 11.121 1.00 92.75 223 ASP A O 1
ATOM 1674 N N . THR A 1 224 ? -14.365 9.716 11.545 1.00 90.88 224 THR A N 1
ATOM 1675 C CA . THR A 1 224 ? -13.932 10.629 10.482 1.00 90.88 224 THR A CA 1
ATOM 1676 C C . THR A 1 224 ? -12.555 11.229 10.763 1.00 90.88 224 THR A C 1
ATOM 1678 O O . THR A 1 224 ? -11.772 11.371 9.821 1.00 90.88 224 THR A O 1
ATOM 1681 N N . ALA A 1 225 ? -12.234 11.549 12.018 1.00 87.88 225 ALA A N 1
ATOM 1682 C CA . ALA A 1 225 ? -10.926 12.064 12.404 1.00 87.88 225 ALA A CA 1
ATOM 1683 C C . ALA A 1 225 ? -9.841 10.992 12.235 1.00 87.88 225 ALA A C 1
ATOM 1685 O O . ALA A 1 225 ? -8.837 11.252 11.571 1.00 87.88 225 ALA A O 1
ATOM 1686 N N . ALA A 1 226 ? -10.100 9.766 12.704 1.00 90.50 226 ALA A N 1
ATOM 1687 C CA . ALA A 1 226 ? -9.204 8.619 12.537 1.00 90.50 226 ALA A CA 1
ATOM 1688 C C . ALA A 1 226 ? -8.878 8.343 11.057 1.00 90.50 226 ALA A C 1
ATOM 1690 O O . ALA A 1 226 ? -7.715 8.269 10.652 1.00 90.50 226 ALA A O 1
ATOM 1691 N N . LYS A 1 227 ? -9.915 8.290 10.211 1.00 92.12 227 LYS A N 1
ATOM 1692 C CA . LYS A 1 227 ? -9.772 8.157 8.755 1.00 92.12 227 LYS A CA 1
ATOM 1693 C C . LYS A 1 227 ? -8.917 9.274 8.154 1.00 92.12 227 LYS A C 1
ATOM 1695 O O . LYS A 1 227 ? -8.058 9.005 7.315 1.00 92.12 227 LYS A O 1
ATOM 1700 N N . ASN A 1 228 ? -9.180 10.525 8.530 1.00 89.75 228 ASN A N 1
ATOM 1701 C CA . ASN A 1 228 ? -8.468 11.674 7.977 1.00 89.75 228 ASN A CA 1
ATOM 1702 C C . ASN A 1 228 ? -6.995 11.691 8.407 1.00 89.75 228 ASN A C 1
ATOM 1704 O O . ASN A 1 228 ? -6.147 12.018 7.581 1.00 89.75 228 ASN A O 1
ATOM 1708 N N . ALA A 1 229 ? -6.686 11.281 9.640 1.00 88.69 229 ALA A N 1
ATOM 1709 C CA . ALA A 1 229 ? -5.316 11.164 10.132 1.00 88.69 229 ALA A CA 1
ATOM 1710 C C . ALA A 1 229 ? -4.508 10.137 9.319 1.00 88.69 229 ALA A C 1
ATOM 1712 O O . ALA A 1 229 ? -3.440 10.466 8.803 1.00 88.69 229 ALA A O 1
ATOM 1713 N N . VAL A 1 230 ? -5.050 8.930 9.108 1.00 91.12 230 VAL A N 1
ATOM 1714 C CA . VAL A 1 230 ? -4.394 7.892 8.287 1.00 91.12 230 VAL A CA 1
ATOM 1715 C C . VAL A 1 230 ? -4.254 8.331 6.826 1.00 91.12 230 VAL A C 1
ATOM 1717 O O . VAL A 1 230 ? -3.208 8.139 6.203 1.00 91.12 230 VAL A O 1
ATOM 1720 N N . ALA A 1 231 ? -5.281 8.977 6.272 1.00 91.00 231 ALA A N 1
ATOM 1721 C CA . ALA A 1 231 ? -5.223 9.498 4.912 1.00 91.00 231 ALA A CA 1
ATOM 1722 C C . ALA A 1 231 ? -4.164 10.599 4.740 1.00 91.00 231 ALA A C 1
ATOM 1724 O O . ALA A 1 231 ? -3.479 10.644 3.717 1.00 91.00 231 ALA A O 1
ATOM 1725 N N . GLN A 1 232 ? -4.007 11.470 5.739 1.00 87.75 232 GLN A N 1
ATOM 1726 C CA . GLN A 1 232 ? -2.983 12.509 5.751 1.00 87.75 232 GLN A CA 1
ATOM 1727 C C . GLN A 1 232 ? -1.577 11.913 5.875 1.00 87.75 232 GLN A C 1
ATOM 1729 O O . GLN A 1 232 ? -0.705 12.296 5.101 1.00 87.75 232 GLN A O 1
ATOM 1734 N N . ALA A 1 233 ? -1.380 10.924 6.751 1.00 86.56 233 ALA A N 1
ATOM 1735 C CA . ALA A 1 233 ? -0.114 10.204 6.895 1.00 86.56 233 ALA A CA 1
ATOM 1736 C C . ALA A 1 233 ? 0.369 9.603 5.564 1.00 86.56 233 ALA A C 1
ATOM 1738 O O . ALA A 1 233 ? 1.508 9.815 5.141 1.00 86.56 233 ALA A O 1
ATOM 1739 N N . SER A 1 234 ? -0.531 8.903 4.864 1.00 87.94 234 SER A N 1
ATOM 1740 C CA . SER A 1 234 ? -0.256 8.300 3.555 1.00 87.94 234 SER A CA 1
ATOM 1741 C C . SER A 1 234 ? 0.098 9.348 2.493 1.00 87.94 234 SER A C 1
ATOM 1743 O O . SER A 1 234 ? 1.030 9.159 1.704 1.00 87.94 234 SER A O 1
ATOM 1745 N N . ALA A 1 235 ? -0.624 10.470 2.476 1.00 84.25 235 ALA A N 1
ATOM 1746 C CA . ALA A 1 235 ? -0.381 11.563 1.539 1.00 84.25 235 ALA A CA 1
ATOM 1747 C C . ALA A 1 235 ? 0.950 12.286 1.814 1.00 84.25 235 ALA A C 1
ATOM 1749 O O . ALA A 1 235 ? 1.681 12.628 0.879 1.00 84.25 235 ALA A O 1
ATOM 1750 N N . SER A 1 236 ? 1.301 12.488 3.087 1.00 82.62 236 SER A N 1
ATOM 1751 C CA . SER A 1 236 ? 2.572 13.086 3.503 1.00 82.62 236 SER A CA 1
ATOM 1752 C C . SER A 1 236 ? 3.770 12.221 3.118 1.00 82.62 236 SER A C 1
ATOM 1754 O O . SER A 1 236 ? 4.756 12.760 2.618 1.00 82.62 236 SER A O 1
ATOM 1756 N N . ALA A 1 237 ? 3.676 10.896 3.260 1.00 81.62 237 ALA A N 1
ATOM 1757 C CA . ALA A 1 237 ? 4.719 9.983 2.792 1.00 81.62 237 ALA A CA 1
ATOM 1758 C C . ALA A 1 237 ? 4.915 10.057 1.282 1.00 81.62 237 ALA A C 1
ATOM 1760 O O . ALA A 1 237 ? 6.035 10.229 0.807 1.00 81.62 237 ALA A O 1
ATOM 1761 N N . SER A 1 238 ? 3.817 10.014 0.529 1.00 82.25 238 SER A N 1
ATOM 1762 C CA . SER A 1 238 ? 3.872 10.136 -0.928 1.00 82.25 238 SER A CA 1
ATOM 1763 C C . SER A 1 238 ? 4.483 11.479 -1.349 1.00 82.25 238 SER A C 1
ATOM 1765 O O . SER A 1 238 ? 5.292 11.537 -2.271 1.00 82.25 238 SER A O 1
ATOM 1767 N N . SER A 1 239 ? 4.167 12.560 -0.628 1.00 80.38 239 SER A N 1
ATOM 1768 C CA . SER A 1 239 ? 4.764 13.881 -0.852 1.00 80.38 239 SER A CA 1
ATOM 1769 C C . SER A 1 239 ? 6.266 13.911 -0.546 1.00 80.38 239 SER A C 1
ATOM 1771 O O . SER A 1 239 ? 7.006 14.558 -1.280 1.00 80.38 239 SER A O 1
ATOM 1773 N N . TYR A 1 240 ? 6.734 13.201 0.486 1.00 80.12 240 TYR A N 1
ATOM 1774 C CA . TYR A 1 240 ? 8.162 13.050 0.799 1.00 80.12 240 TYR A CA 1
ATOM 1775 C C . TYR A 1 240 ? 8.919 12.269 -0.290 1.00 80.12 240 TYR A C 1
ATOM 1777 O O . TYR A 1 240 ? 9.994 12.685 -0.732 1.00 80.12 240 TYR A O 1
ATOM 1785 N N . LEU A 1 241 ? 8.332 11.172 -0.780 1.00 79.44 241 LEU A N 1
ATOM 1786 C CA . LEU A 1 241 ? 8.902 10.387 -1.880 1.00 79.44 241 LEU A CA 1
ATOM 1787 C C . LEU A 1 241 ? 9.001 11.201 -3.181 1.00 79.44 241 LEU A C 1
ATOM 1789 O O . LEU A 1 241 ? 9.963 11.055 -3.923 1.00 79.44 241 LEU A O 1
ATOM 1793 N N . LEU A 1 242 ? 8.036 12.089 -3.444 1.00 75.06 242 LEU A N 1
ATOM 1794 C CA . LEU A 1 242 ? 8.026 12.927 -4.648 1.00 75.06 242 LEU A CA 1
ATOM 1795 C C . LEU A 1 242 ? 8.877 14.200 -4.522 1.00 75.06 242 LEU A C 1
ATOM 1797 O O . LEU A 1 242 ? 9.442 14.651 -5.515 1.00 75.06 242 LEU A O 1
ATOM 1801 N N . SER A 1 243 ? 8.983 14.809 -3.337 1.00 68.25 243 SER A N 1
ATOM 1802 C CA . SER A 1 243 ? 9.733 16.064 -3.147 1.00 68.25 243 SER A CA 1
ATOM 1803 C C . SER A 1 243 ? 11.243 15.867 -3.296 1.00 68.25 243 SER A C 1
ATOM 1805 O O . SER A 1 243 ? 11.943 16.726 -3.840 1.00 68.25 243 SER A O 1
ATOM 1807 N N . THR A 1 244 ? 11.736 14.696 -2.904 1.00 59.81 244 THR A N 1
ATOM 1808 C CA . THR A 1 244 ? 13.137 14.288 -3.062 1.00 59.81 244 THR A CA 1
ATOM 1809 C C . THR A 1 244 ? 13.566 14.106 -4.525 1.00 59.81 244 THR A C 1
ATOM 1811 O O . THR A 1 244 ? 14.761 14.107 -4.801 1.00 59.81 244 THR A O 1
ATOM 1814 N N . ASN A 1 245 ? 12.620 14.071 -5.471 1.00 54.72 245 ASN A N 1
ATOM 1815 C CA . ASN A 1 245 ? 12.877 14.048 -6.916 1.00 54.72 245 ASN A CA 1
ATOM 1816 C C . ASN A 1 245 ? 13.322 15.426 -7.475 1.00 54.72 245 ASN A C 1
ATOM 1818 O O . ASN A 1 245 ? 13.908 15.526 -8.545 1.00 54.72 245 ASN A O 1
ATOM 1822 N N . THR A 1 246 ? 13.065 16.527 -6.757 1.00 46.44 246 THR A N 1
ATOM 1823 C CA . THR A 1 246 ? 13.132 17.885 -7.348 1.00 46.44 246 THR A CA 1
ATOM 1824 C C . THR A 1 246 ? 14.360 18.725 -6.981 1.00 46.44 246 THR A C 1
ATOM 1826 O O . THR A 1 246 ? 14.470 19.853 -7.457 1.00 46.44 246 THR A O 1
ATOM 1829 N N . THR A 1 247 ? 15.282 18.236 -6.140 1.00 46.75 247 THR A N 1
ATOM 1830 C CA . THR A 1 247 ? 16.273 19.123 -5.485 1.00 46.75 247 THR A CA 1
ATOM 1831 C C . THR A 1 247 ? 17.749 18.714 -5.531 1.00 46.75 247 THR A C 1
ATOM 1833 O O . THR A 1 247 ? 18.567 19.472 -5.014 1.00 46.75 247 THR A O 1
ATOM 1836 N N . SER A 1 248 ? 18.158 17.611 -6.170 1.00 45.53 248 SER A N 1
ATOM 1837 C CA . SER A 1 248 ? 19.588 17.251 -6.202 1.00 45.53 248 SER A CA 1
ATOM 1838 C C . SER A 1 248 ? 20.081 16.737 -7.550 1.00 45.53 248 SER A C 1
ATOM 1840 O O . SER A 1 248 ? 19.527 15.789 -8.093 1.00 45.53 248 SER A O 1
ATOM 1842 N N . GLU A 1 249 ? 21.221 17.271 -7.995 1.00 44.41 249 GLU A N 1
ATOM 1843 C CA . GLU A 1 249 ? 22.068 16.805 -9.109 1.00 44.41 249 GLU A CA 1
ATOM 1844 C C . GLU A 1 249 ? 22.656 15.381 -8.894 1.00 44.41 249 GLU A C 1
ATOM 1846 O O . GLU A 1 249 ? 23.521 14.937 -9.644 1.00 44.41 249 GLU A O 1
ATOM 1851 N N . SER A 1 250 ? 22.193 14.641 -7.876 1.00 47.41 250 SER A N 1
ATOM 1852 C CA . SER A 1 250 ? 22.644 13.300 -7.477 1.00 47.41 250 SER A CA 1
ATOM 1853 C C . SER A 1 250 ? 21.520 12.259 -7.585 1.00 47.41 250 SER A C 1
ATOM 1855 O O . SER A 1 250 ? 21.176 11.594 -6.605 1.00 47.41 250 SER A O 1
ATOM 1857 N N . TYR A 1 251 ? 20.921 12.143 -8.768 1.00 63.22 251 TYR A N 1
ATOM 1858 C CA . TYR A 1 251 ? 19.907 11.138 -9.100 1.00 63.22 251 TYR A CA 1
ATOM 1859 C C . TYR A 1 251 ? 20.539 9.733 -9.156 1.00 63.22 251 TYR A C 1
ATOM 1861 O O . TYR A 1 251 ? 20.809 9.198 -10.227 1.00 63.22 251 TYR A O 1
ATOM 1869 N N . SER A 1 252 ? 20.876 9.148 -8.003 1.00 72.62 252 SER A N 1
ATOM 1870 C CA . SER A 1 252 ? 21.348 7.761 -7.934 1.00 72.62 252 SER A CA 1
ATOM 1871 C C . SER A 1 252 ? 20.217 6.848 -7.467 1.00 72.62 252 SER A C 1
ATOM 1873 O O . SER A 1 252 ? 19.515 7.153 -6.500 1.00 72.62 252 SER A O 1
ATOM 1875 N N . GLY A 1 253 ? 20.050 5.693 -8.120 1.00 74.88 253 GLY A N 1
ATOM 1876 C CA . GLY A 1 253 ? 19.063 4.690 -7.702 1.00 74.88 253 GLY A CA 1
ATOM 1877 C C . GLY A 1 253 ? 19.248 4.233 -6.250 1.00 74.88 253 GLY A C 1
ATOM 1878 O O . GLY A 1 253 ? 18.278 3.889 -5.575 1.00 74.88 253 GLY A O 1
ATOM 1879 N N . GLU A 1 254 ? 20.473 4.323 -5.720 1.00 77.12 254 GLU A N 1
ATOM 1880 C CA . GLU A 1 254 ? 20.767 4.100 -4.301 1.00 77.12 254 GLU A CA 1
ATOM 1881 C C . GLU A 1 254 ? 20.086 5.139 -3.395 1.00 77.12 254 GLU A C 1
ATOM 1883 O O . GLU A 1 254 ? 19.493 4.780 -2.377 1.00 77.12 254 GLU A O 1
ATOM 1888 N N . ALA A 1 255 ? 20.135 6.427 -3.754 1.00 79.75 255 ALA A N 1
ATOM 1889 C CA . ALA A 1 255 ? 19.485 7.483 -2.985 1.00 79.75 255 ALA A CA 1
ATOM 1890 C C . ALA A 1 255 ? 17.960 7.300 -2.970 1.00 79.75 255 ALA A C 1
ATOM 1892 O O . ALA A 1 255 ? 17.343 7.399 -1.907 1.00 79.75 255 ALA A O 1
ATOM 1893 N N . ILE A 1 256 ? 17.370 6.959 -4.120 1.00 80.62 256 ILE A N 1
ATOM 1894 C CA . ILE A 1 256 ? 15.933 6.670 -4.252 1.00 80.62 256 ILE A CA 1
ATOM 1895 C C . ILE A 1 256 ? 15.540 5.457 -3.403 1.00 80.62 256 ILE A C 1
ATOM 1897 O O . ILE A 1 256 ? 14.547 5.510 -2.674 1.00 80.62 256 ILE A O 1
ATOM 1901 N N . SER A 1 257 ? 16.349 4.396 -3.427 1.00 79.69 257 SER A N 1
ATOM 1902 C CA . SER A 1 257 ? 16.126 3.198 -2.609 1.00 79.69 257 SER A CA 1
ATOM 1903 C C . SER A 1 257 ? 16.174 3.523 -1.111 1.00 79.69 257 SER A C 1
ATOM 1905 O O . SER A 1 257 ? 15.284 3.112 -0.369 1.00 79.69 257 SER A O 1
ATOM 1907 N N . LYS A 1 258 ? 17.132 4.351 -0.660 1.00 81.56 258 LYS A N 1
ATOM 1908 C CA . LYS A 1 258 ? 17.200 4.823 0.741 1.00 81.56 258 LYS A CA 1
ATOM 1909 C C . LYS A 1 258 ? 15.970 5.624 1.152 1.00 81.56 258 LYS A C 1
ATOM 1911 O O . LYS A 1 258 ? 15.480 5.460 2.265 1.00 81.56 258 LYS A O 1
ATOM 1916 N N . ILE A 1 259 ? 15.476 6.491 0.271 1.00 83.94 259 ILE A N 1
ATOM 1917 C CA . ILE A 1 259 ? 14.275 7.302 0.511 1.00 83.94 259 ILE A CA 1
ATOM 1918 C C . ILE A 1 259 ? 13.034 6.408 0.648 1.00 83.94 259 ILE A C 1
ATOM 1920 O O . ILE A 1 259 ? 12.253 6.572 1.586 1.00 83.94 259 ILE A O 1
ATOM 1924 N N . CYS A 1 260 ? 12.882 5.429 -0.243 1.00 83.94 260 CYS A N 1
ATOM 1925 C CA . CYS A 1 260 ? 11.797 4.452 -0.198 1.00 83.94 260 CYS A CA 1
ATOM 1926 C C . CYS A 1 260 ? 11.827 3.620 1.088 1.00 83.94 260 CYS A C 1
ATOM 1928 O O . CYS A 1 260 ? 10.829 3.549 1.805 1.00 83.94 260 CYS A O 1
ATOM 1930 N N . ALA A 1 261 ? 12.992 3.070 1.426 1.00 81.69 261 ALA A N 1
ATOM 1931 C CA . ALA A 1 261 ? 13.204 2.307 2.650 1.00 81.69 261 ALA A CA 1
ATOM 1932 C C . ALA A 1 261 ? 12.941 3.148 3.912 1.00 81.69 261 ALA A C 1
ATOM 1934 O O . ALA A 1 261 ? 12.337 2.665 4.867 1.00 81.69 261 ALA A O 1
ATOM 1935 N N . ALA A 1 262 ? 13.320 4.429 3.920 1.00 85.00 262 ALA A N 1
ATOM 1936 C CA . ALA A 1 262 ? 13.007 5.332 5.026 1.00 85.00 262 ALA A CA 1
ATOM 1937 C C . ALA A 1 262 ? 11.494 5.523 5.208 1.00 85.00 262 ALA A C 1
ATOM 1939 O O . ALA A 1 262 ? 11.004 5.503 6.338 1.00 85.00 262 ALA A O 1
ATOM 1940 N N . ALA A 1 263 ? 10.746 5.676 4.111 1.00 87.44 263 ALA A N 1
ATOM 1941 C CA . ALA A 1 263 ? 9.293 5.804 4.167 1.00 87.44 263 ALA A CA 1
ATOM 1942 C C . ALA A 1 263 ? 8.623 4.530 4.702 1.00 87.44 263 ALA A C 1
ATOM 1944 O O . ALA A 1 263 ? 7.735 4.629 5.549 1.00 87.44 263 ALA A O 1
ATOM 1945 N N . VAL A 1 264 ? 9.076 3.352 4.255 1.00 86.25 264 VAL A N 1
ATOM 1946 C CA . VAL A 1 264 ? 8.638 2.046 4.778 1.00 86.25 264 VAL A CA 1
ATOM 1947 C C . VAL A 1 264 ? 8.934 1.938 6.271 1.00 86.25 264 VAL A C 1
ATOM 1949 O O . VAL A 1 264 ? 8.026 1.683 7.054 1.00 86.25 264 VAL A O 1
ATOM 1952 N N . LYS A 1 265 ? 10.173 2.221 6.688 1.00 84.88 265 LYS A N 1
ATOM 1953 C CA . LYS A 1 265 ? 10.601 2.122 8.089 1.00 84.88 265 LYS A CA 1
ATOM 1954 C C . LYS A 1 265 ? 9.779 3.001 9.033 1.00 84.88 265 LYS A C 1
ATOM 1956 O O . LYS A 1 265 ? 9.544 2.605 10.163 1.00 84.88 265 LYS A O 1
ATOM 1961 N N . VAL A 1 266 ? 9.352 4.182 8.586 1.00 88.00 266 VAL A N 1
ATOM 1962 C CA . VAL A 1 266 ? 8.521 5.084 9.399 1.00 88.00 266 VAL A CA 1
ATOM 1963 C C . VAL A 1 266 ? 7.054 4.659 9.403 1.00 88.00 266 VAL A C 1
ATOM 1965 O O . VAL A 1 266 ? 6.433 4.676 10.458 1.00 88.00 266 VAL A O 1
ATOM 1968 N N . LEU A 1 267 ? 6.474 4.320 8.246 1.00 88.56 267 LEU A N 1
ATOM 1969 C CA . LEU A 1 267 ? 5.029 4.068 8.140 1.00 88.56 267 LEU A CA 1
ATOM 1970 C C . LEU A 1 267 ? 4.602 2.636 8.457 1.00 88.56 267 LEU A C 1
ATOM 1972 O O . LEU A 1 267 ? 3.426 2.396 8.722 1.00 88.56 267 LEU A O 1
ATOM 1976 N N . GLN A 1 268 ? 5.535 1.696 8.411 1.00 87.62 268 GLN A N 1
ATOM 1977 C CA . GLN A 1 268 ? 5.310 0.301 8.777 1.00 87.62 268 GLN A CA 1
ATOM 1978 C C . GLN A 1 268 ? 5.969 -0.040 10.117 1.00 87.62 268 GLN A C 1
ATOM 1980 O O . GLN A 1 268 ? 6.120 -1.215 10.450 1.00 87.62 268 GLN A O 1
ATOM 1985 N N . ASP A 1 269 ? 6.353 0.985 10.884 1.00 86.69 269 ASP A N 1
ATOM 1986 C CA . ASP A 1 269 ? 6.839 0.821 12.245 1.00 86.69 269 ASP A CA 1
ATOM 1987 C C . ASP A 1 269 ? 5.767 0.125 13.113 1.00 86.69 269 ASP A C 1
ATOM 1989 O O . ASP A 1 269 ? 4.605 0.551 13.101 1.00 86.69 269 ASP A O 1
ATOM 1993 N N . PRO A 1 270 ? 6.110 -0.944 13.855 1.00 86.56 270 PRO A N 1
ATOM 1994 C CA . PRO A 1 270 ? 5.134 -1.684 14.649 1.00 86.56 270 PRO A CA 1
ATOM 1995 C C . PRO A 1 270 ? 4.408 -0.835 15.697 1.00 86.56 270 PRO A C 1
ATOM 1997 O O . PRO A 1 270 ? 3.209 -1.028 15.884 1.00 86.56 270 PRO A O 1
ATOM 2000 N N . GLU A 1 271 ? 5.091 0.112 16.350 1.00 90.12 271 GLU A N 1
ATOM 2001 C CA . GLU A 1 271 ? 4.468 0.976 17.363 1.00 90.12 271 GLU A CA 1
ATOM 2002 C C . GLU A 1 271 ? 3.471 1.936 16.711 1.00 90.12 271 GLU A C 1
ATOM 2004 O O . GLU A 1 271 ? 2.382 2.168 17.238 1.00 90.12 271 GLU A O 1
ATOM 2009 N N . LEU A 1 272 ? 3.804 2.455 15.525 1.00 90.50 272 LEU A N 1
ATOM 2010 C CA . LEU A 1 272 ? 2.876 3.271 14.748 1.00 90.50 272 LEU A CA 1
ATOM 2011 C C . LEU A 1 272 ? 1.645 2.472 14.303 1.00 90.50 272 LEU A C 1
ATOM 2013 O O . LEU A 1 272 ? 0.523 2.967 14.407 1.00 90.50 272 LEU A O 1
ATOM 2017 N N . LEU A 1 273 ? 1.839 1.257 13.788 1.00 92.00 273 LEU A N 1
ATOM 2018 C CA . LEU A 1 273 ? 0.736 0.415 13.324 1.00 92.00 273 LEU A CA 1
ATOM 2019 C C . LEU A 1 273 ? -0.185 -0.010 14.474 1.00 92.00 273 LEU A C 1
ATOM 2021 O O . LEU A 1 273 ? -1.396 -0.070 14.262 1.00 92.00 273 LEU A O 1
ATOM 2025 N N . GLU A 1 274 ? 0.362 -0.246 15.667 1.00 92.44 274 GLU A N 1
ATOM 2026 C CA . GLU A 1 274 ? -0.421 -0.494 16.883 1.00 92.44 274 GLU A CA 1
ATOM 2027 C C . GLU A 1 274 ? -1.194 0.760 17.311 1.00 92.44 274 GLU A C 1
ATOM 2029 O O . GLU A 1 274 ? -2.393 0.693 17.560 1.00 92.44 274 GLU A O 1
ATOM 2034 N N . ALA A 1 275 ? -0.564 1.939 17.280 1.00 93.00 275 ALA A N 1
ATOM 2035 C CA . ALA A 1 275 ? -1.258 3.193 17.566 1.00 93.00 275 ALA A CA 1
ATOM 2036 C C . ALA A 1 275 ? -2.407 3.468 16.575 1.00 93.00 275 ALA A C 1
ATOM 2038 O O . ALA A 1 275 ? -3.438 4.019 16.955 1.00 93.00 275 ALA A O 1
ATOM 2039 N N . ILE A 1 276 ? -2.255 3.082 15.301 1.00 94.50 276 ILE A N 1
ATOM 2040 C CA . ILE A 1 276 ? -3.319 3.181 14.289 1.00 94.50 276 ILE A CA 1
ATOM 2041 C C . ILE A 1 276 ? -4.427 2.147 14.541 1.00 94.50 276 ILE A C 1
ATOM 2043 O O . ILE A 1 276 ? -5.600 2.439 14.303 1.00 94.50 276 ILE A O 1
ATOM 2047 N N . PHE A 1 277 ? -4.079 0.952 15.023 1.00 94.75 277 PHE A N 1
ATOM 2048 C CA . PHE A 1 277 ? -5.057 -0.036 15.472 1.00 94.75 277 PHE A CA 1
ATOM 2049 C C . PHE A 1 277 ? -5.875 0.504 16.654 1.00 94.75 277 PHE A C 1
ATOM 2051 O O . PHE A 1 277 ? -7.103 0.522 16.585 1.00 94.75 277 PHE A O 1
ATOM 2058 N N . ASP A 1 278 ? -5.227 1.038 17.691 1.00 93.75 278 ASP A N 1
ATOM 2059 C CA . ASP A 1 278 ? -5.926 1.640 18.829 1.00 93.75 278 ASP A CA 1
ATOM 2060 C C . ASP A 1 278 ? -6.802 2.826 18.397 1.00 93.75 278 ASP A C 1
ATOM 2062 O O . ASP A 1 278 ? -7.952 2.912 18.819 1.00 93.75 278 ASP A O 1
ATOM 2066 N N . LEU A 1 279 ? -6.320 3.664 17.471 1.00 93.19 279 LEU A N 1
ATOM 2067 C CA . LEU A 1 279 ? -7.096 4.751 16.862 1.00 93.19 279 LEU A CA 1
ATOM 2068 C C . LEU A 1 279 ? -8.354 4.255 16.126 1.00 93.19 279 LEU A C 1
ATOM 2070 O O . LEU A 1 279 ? -9.370 4.949 16.078 1.00 93.19 279 LEU A O 1
ATOM 2074 N N . GLY A 1 280 ? -8.288 3.071 15.513 1.00 91.88 280 GLY A N 1
ATOM 2075 C CA . GLY A 1 280 ? -9.441 2.429 14.885 1.00 91.88 280 GLY A CA 1
ATOM 2076 C C . GLY A 1 280 ? -10.481 1.968 15.904 1.00 91.88 280 GLY A C 1
ATOM 2077 O O . GLY A 1 280 ? -11.675 2.025 15.616 1.00 91.88 280 GLY A O 1
ATOM 2078 N N . ARG A 1 281 ? -10.029 1.543 17.089 1.00 91.88 281 ARG A N 1
ATOM 2079 C CA . ARG A 1 281 ? -10.883 1.105 18.200 1.00 91.88 281 ARG A CA 1
ATOM 2080 C C . ARG A 1 281 ? -11.524 2.284 18.927 1.00 91.88 281 ARG A C 1
ATOM 2082 O O . ARG A 1 281 ? -12.704 2.217 19.265 1.00 91.88 281 ARG A O 1
ATOM 2089 N N . ASP A 1 282 ? -10.746 3.332 19.179 1.00 88.00 282 ASP A N 1
ATOM 2090 C CA . ASP A 1 282 ? -11.171 4.525 19.897 1.00 88.00 282 ASP A CA 1
ATOM 2091 C C . ASP A 1 282 ? -10.550 5.790 19.286 1.00 88.00 282 ASP A C 1
ATOM 2093 O O . ASP A 1 282 ? -9.335 5.987 19.268 1.00 88.00 282 ASP A O 1
ATOM 2097 N N . ALA A 1 283 ? -11.409 6.685 18.801 1.00 82.38 283 ALA A N 1
ATOM 2098 C CA . ALA A 1 283 ? -10.971 7.940 18.207 1.00 82.38 283 ALA A CA 1
ATOM 2099 C C . ALA A 1 283 ? -10.343 8.894 19.239 1.00 82.38 283 ALA A C 1
ATOM 2101 O O . ALA A 1 283 ? -9.543 9.749 18.855 1.00 82.38 283 ALA A O 1
ATOM 2102 N N . GLU A 1 284 ? -10.656 8.744 20.534 1.00 80.44 284 GLU A N 1
ATOM 2103 C CA . GLU A 1 284 ? -10.072 9.559 21.609 1.00 80.44 284 GLU A CA 1
ATOM 2104 C C . GLU A 1 284 ? -8.558 9.317 21.752 1.00 80.44 284 GLU A C 1
ATOM 2106 O O . GLU A 1 284 ? -7.815 10.233 22.113 1.00 80.44 284 GLU A O 1
ATOM 2111 N N . THR A 1 285 ? -8.060 8.149 21.317 1.00 78.12 285 THR A N 1
ATOM 2112 C CA . THR A 1 285 ? -6.619 7.832 21.261 1.00 78.12 285 THR A CA 1
ATOM 2113 C C . THR A 1 285 ? -5.824 8.813 20.387 1.00 78.12 285 THR A C 1
ATOM 2115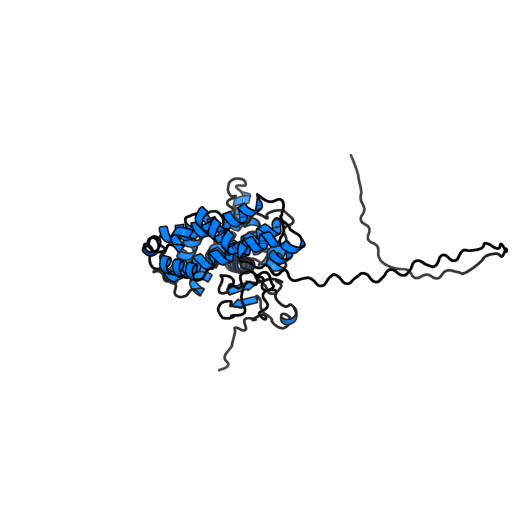 O O . THR A 1 285 ? -4.610 8.956 20.551 1.00 78.12 285 THR A O 1
ATOM 2118 N N . MET A 1 286 ? -6.481 9.541 19.476 1.00 77.69 286 MET A N 1
ATOM 2119 C CA . MET A 1 286 ? -5.829 10.552 18.640 1.00 77.69 286 MET A CA 1
ATOM 2120 C C . MET A 1 286 ? -5.175 11.680 19.456 1.00 77.69 286 MET A C 1
ATOM 2122 O O . MET A 1 286 ? -4.110 12.160 19.070 1.00 77.69 286 MET A O 1
ATOM 2126 N N . GLU A 1 287 ? -5.786 12.093 20.570 1.00 75.25 287 GLU A N 1
ATOM 2127 C CA . GLU A 1 287 ? -5.268 13.172 21.429 1.00 75.25 287 GLU A CA 1
ATOM 2128 C C . GLU A 1 287 ? -4.186 12.672 22.400 1.00 75.25 287 GLU A C 1
ATOM 2130 O O . GLU A 1 287 ? -3.301 13.425 22.811 1.00 75.25 287 GLU A O 1
ATOM 2135 N N . GLU A 1 288 ? -4.229 11.386 22.743 1.00 75.81 288 GLU A N 1
ATOM 2136 C CA . GLU A 1 288 ? -3.317 10.757 23.701 1.00 75.81 288 GLU A CA 1
ATOM 2137 C C . GLU A 1 288 ? -2.027 10.252 23.036 1.00 75.81 288 GLU A C 1
ATOM 2139 O O . GLU A 1 288 ? -0.962 10.224 23.660 1.00 75.81 288 GLU A O 1
ATOM 2144 N N . SER A 1 289 ? -2.093 9.893 21.749 1.00 82.81 289 SER A N 1
ATOM 2145 C CA . SER A 1 289 ? -0.963 9.342 21.006 1.00 82.81 289 SER A CA 1
ATOM 2146 C C . SER A 1 289 ? -0.133 10.419 20.312 1.00 82.81 289 SER A C 1
ATOM 2148 O O . SER A 1 289 ? -0.515 11.017 19.300 1.00 82.81 289 SER A O 1
ATOM 2150 N N . THR A 1 290 ? 1.094 10.606 20.798 1.00 83.56 290 THR A N 1
ATOM 2151 C CA . THR A 1 290 ? 2.087 11.456 20.131 1.00 83.56 290 THR A CA 1
ATOM 2152 C C . THR A 1 290 ? 2.446 10.935 18.740 1.00 83.56 290 THR A C 1
ATOM 2154 O O . THR A 1 290 ? 2.666 11.746 17.844 1.00 83.56 290 THR A O 1
ATOM 2157 N N . LEU A 1 291 ? 2.428 9.613 18.526 1.00 84.12 291 LEU A N 1
ATOM 2158 C CA . LEU A 1 291 ? 2.697 8.992 17.227 1.00 84.12 291 LEU A CA 1
ATOM 2159 C C . LEU A 1 291 ? 1.656 9.397 16.180 1.00 84.12 291 LEU A C 1
ATOM 2161 O O . LEU A 1 291 ? 2.036 9.804 15.084 1.00 84.12 291 LEU A O 1
ATOM 2165 N N . ILE A 1 292 ? 0.365 9.351 16.527 1.00 82.19 292 ILE A N 1
ATOM 2166 C CA . ILE A 1 292 ? -0.727 9.741 15.622 1.00 82.19 292 ILE A CA 1
ATOM 2167 C C . ILE A 1 292 ? -0.723 11.248 15.369 1.00 82.19 292 ILE A C 1
ATOM 2169 O O . ILE A 1 292 ? -0.881 11.685 14.229 1.00 82.19 292 ILE A O 1
ATOM 2173 N N . ARG A 1 293 ? -0.477 12.061 16.399 1.00 82.62 293 ARG A N 1
ATOM 2174 C CA . ARG A 1 293 ? -0.358 13.515 16.237 1.00 82.62 293 ARG A CA 1
ATOM 2175 C C . ARG A 1 293 ? 0.814 13.898 15.331 1.00 82.62 293 ARG A C 1
ATOM 2177 O O . ARG A 1 293 ? 0.695 14.811 14.514 1.00 82.62 293 ARG A O 1
ATOM 2184 N N . ASP A 1 294 ? 1.934 13.184 15.431 1.00 83.56 294 ASP A N 1
ATOM 2185 C CA . ASP A 1 294 ? 3.090 13.411 14.566 1.00 83.56 294 ASP A CA 1
ATOM 2186 C C . ASP A 1 294 ? 2.761 13.168 13.086 1.00 83.56 294 ASP A C 1
ATOM 2188 O O . ASP A 1 294 ? 3.269 13.907 12.244 1.00 83.56 294 ASP A O 1
ATOM 2192 N N . LEU A 1 295 ? 1.869 12.215 12.765 1.00 76.19 295 LEU A N 1
ATOM 2193 C CA . LEU A 1 295 ? 1.413 11.952 11.389 1.00 76.19 295 LEU A CA 1
ATOM 2194 C C . LEU A 1 295 ? 0.752 13.166 10.725 1.00 76.19 295 LEU A C 1
ATOM 2196 O O . LEU A 1 295 ? 0.765 13.292 9.501 1.00 76.19 295 LEU A O 1
ATOM 2200 N N . GLN A 1 296 ? 0.170 14.062 11.520 1.00 75.75 296 GLN A N 1
ATOM 2201 C CA . GLN A 1 296 ? -0.511 15.261 11.030 1.00 75.75 296 GLN A CA 1
ATOM 2202 C C . GLN A 1 296 ? 0.466 16.421 10.769 1.00 75.75 296 GLN A C 1
ATOM 2204 O O . GLN A 1 296 ? 0.120 17.389 10.086 1.00 75.75 296 GLN A O 1
ATOM 2209 N N . SER A 1 297 ? 1.699 16.332 11.280 1.00 81.56 297 SER A N 1
ATOM 2210 C CA . SER A 1 297 ? 2.731 17.362 11.154 1.00 81.56 297 SER A CA 1
ATOM 2211 C C . SER A 1 297 ? 3.718 17.025 10.041 1.00 81.56 297 SER A C 1
ATOM 2213 O O . SER A 1 297 ? 4.619 16.200 10.202 1.00 81.56 297 SER A O 1
ATOM 2215 N N . SER A 1 298 ? 3.625 17.743 8.918 1.00 74.69 298 SER A N 1
ATOM 2216 C CA . SER A 1 298 ? 4.563 17.573 7.798 1.00 74.69 298 SER A CA 1
ATOM 2217 C C . SER A 1 298 ? 6.027 17.783 8.207 1.00 74.69 298 SER A C 1
ATOM 2219 O O . SER A 1 298 ? 6.905 17.104 7.679 1.00 74.69 298 SER A O 1
ATOM 2221 N N . ALA A 1 299 ? 6.304 18.707 9.133 1.00 80.81 299 ALA A N 1
ATOM 2222 C CA . ALA A 1 299 ? 7.663 18.978 9.604 1.00 80.81 299 ALA A CA 1
ATOM 2223 C C . ALA A 1 299 ? 8.204 17.822 10.459 1.00 80.81 299 ALA A C 1
ATOM 2225 O O . ALA A 1 299 ? 9.339 17.386 10.264 1.00 80.81 299 ALA A O 1
ATOM 2226 N N . THR A 1 300 ? 7.375 17.288 11.362 1.00 83.56 300 THR A N 1
ATOM 2227 C CA . THR A 1 300 ? 7.752 16.149 12.208 1.00 83.56 300 THR A CA 1
ATOM 2228 C C . THR A 1 300 ? 7.964 14.896 11.366 1.00 83.56 300 THR A C 1
ATOM 2230 O O . THR A 1 300 ? 8.977 14.218 11.527 1.00 83.56 300 THR A O 1
ATOM 2233 N N . MET A 1 301 ? 7.064 14.623 10.416 1.00 83.38 301 MET A N 1
ATOM 2234 C CA . MET A 1 301 ? 7.204 13.496 9.491 1.00 83.38 301 MET A CA 1
ATOM 2235 C C . MET A 1 301 ? 8.470 13.608 8.643 1.00 83.38 301 MET A C 1
ATOM 2237 O O . MET A 1 301 ? 9.216 12.638 8.547 1.00 83.38 301 MET A O 1
ATOM 2241 N N . SER A 1 302 ? 8.782 14.795 8.111 1.00 83.44 302 SER A N 1
ATOM 2242 C CA . SER A 1 302 ? 10.033 15.009 7.374 1.00 83.44 302 SER A CA 1
ATOM 2243 C C . SER A 1 302 ? 11.269 14.704 8.228 1.00 83.44 302 SER A C 1
ATOM 2245 O O . SER A 1 302 ? 12.199 14.068 7.739 1.00 83.44 302 SER A O 1
ATOM 2247 N N . ALA A 1 303 ? 11.283 15.108 9.502 1.00 86.38 303 ALA A N 1
ATOM 2248 C CA . ALA A 1 303 ? 12.388 14.804 10.412 1.00 86.38 303 ALA A CA 1
ATOM 2249 C C . ALA A 1 303 ? 12.495 13.299 10.729 1.00 86.38 303 ALA A C 1
ATOM 2251 O O . ALA A 1 303 ? 13.605 12.758 10.770 1.00 86.38 303 ALA A O 1
ATOM 2252 N N . LYS A 1 304 ? 11.359 12.606 10.906 1.00 88.56 304 LYS A N 1
ATOM 2253 C CA . LYS A 1 304 ? 11.325 11.143 11.075 1.00 88.56 304 LYS A CA 1
ATOM 2254 C C . LYS A 1 304 ? 11.883 10.432 9.844 1.00 88.56 304 LYS A C 1
ATOM 2256 O O . LYS A 1 304 ? 12.703 9.530 10.002 1.00 88.56 304 LYS A O 1
ATOM 2261 N N . TYR A 1 305 ? 11.516 10.866 8.638 1.00 88.44 305 TYR A N 1
ATOM 2262 C CA . TYR A 1 305 ? 12.045 10.277 7.410 1.00 88.44 305 TYR A CA 1
ATOM 2263 C C . TYR A 1 305 ? 13.548 10.503 7.242 1.00 88.44 305 TYR A C 1
ATOM 2265 O O . TYR A 1 305 ? 14.253 9.547 6.939 1.00 88.44 305 TYR A O 1
ATOM 2273 N N . GLU A 1 306 ? 14.075 11.705 7.497 1.00 87.56 306 GLU A N 1
ATOM 2274 C CA . GLU A 1 306 ? 15.528 11.935 7.413 1.00 87.56 306 GLU A CA 1
ATOM 2275 C C . GLU A 1 306 ? 16.305 11.129 8.465 1.00 87.56 306 GLU A C 1
ATOM 2277 O O . GLU A 1 306 ? 17.357 10.561 8.164 1.00 87.56 306 GLU A O 1
ATOM 2282 N N . THR A 1 307 ? 15.756 10.992 9.676 1.00 88.56 307 THR A N 1
ATOM 2283 C CA . THR A 1 307 ? 16.336 10.127 10.719 1.00 88.56 307 THR A CA 1
ATOM 2284 C C . THR A 1 307 ? 16.344 8.662 10.279 1.00 88.56 307 THR A C 1
ATOM 2286 O O . THR A 1 307 ? 17.363 7.978 10.389 1.00 88.56 307 THR A O 1
ATOM 2289 N N . ALA A 1 308 ? 15.226 8.177 9.732 1.00 86.50 308 ALA A N 1
ATOM 2290 C CA . ALA A 1 308 ? 15.116 6.816 9.222 1.00 86.50 308 ALA A CA 1
ATOM 2291 C C . ALA A 1 308 ? 16.086 6.582 8.058 1.00 86.50 308 ALA A C 1
ATOM 2293 O O . ALA A 1 308 ? 16.834 5.608 8.085 1.00 86.50 308 ALA A O 1
ATOM 2294 N N . LYS A 1 309 ? 16.158 7.506 7.100 1.00 85.44 309 LYS A N 1
ATOM 2295 C CA . LYS A 1 309 ? 17.064 7.469 5.947 1.00 85.44 309 LYS A CA 1
ATOM 2296 C C . LYS A 1 309 ? 18.532 7.387 6.356 1.00 85.44 309 LYS A C 1
ATOM 2298 O O . LYS A 1 309 ? 19.270 6.604 5.768 1.00 85.44 309 LYS A O 1
ATOM 2303 N N . ALA A 1 310 ? 18.947 8.127 7.387 1.00 84.25 310 ALA A N 1
ATOM 2304 C CA . ALA A 1 310 ? 20.306 8.048 7.929 1.00 84.25 310 ALA A CA 1
ATOM 2305 C C . ALA A 1 310 ? 20.631 6.676 8.555 1.00 84.25 310 ALA A C 1
ATOM 2307 O O . ALA A 1 310 ? 21.796 6.298 8.638 1.00 84.25 310 ALA A O 1
ATOM 2308 N N . SER A 1 311 ? 19.608 5.929 8.982 1.00 81.25 311 SER A N 1
ATOM 2309 C CA . SER A 1 311 ? 19.746 4.596 9.582 1.00 81.25 311 SER A CA 1
ATOM 2310 C C . SER A 1 311 ? 19.597 3.431 8.593 1.00 81.25 311 SER A C 1
ATOM 2312 O O . SER A 1 311 ? 19.819 2.285 8.980 1.00 81.25 311 SER A O 1
ATOM 2314 N N . VAL A 1 312 ? 19.179 3.694 7.349 1.00 77.69 312 VAL A N 1
ATOM 2315 C CA . VAL A 1 312 ? 18.996 2.665 6.316 1.00 77.69 312 VAL A CA 1
ATOM 2316 C C . VAL A 1 312 ? 20.342 2.328 5.679 1.00 77.69 312 VAL A C 1
ATOM 2318 O O . VAL A 1 312 ? 21.062 3.206 5.199 1.00 77.69 312 VAL A O 1
ATOM 2321 N N . SER A 1 313 ? 20.646 1.032 5.607 1.00 69.56 313 SER A N 1
ATOM 2322 C CA . SER A 1 313 ? 21.777 0.507 4.847 1.00 69.56 313 SER A CA 1
ATOM 2323 C C . SER A 1 313 ? 21.257 -0.128 3.561 1.00 69.56 313 SER A C 1
ATOM 2325 O O . SER A 1 313 ? 20.521 -1.107 3.610 1.00 69.56 313 SER A O 1
ATOM 2327 N N . VAL A 1 314 ? 21.637 0.425 2.409 1.00 64.00 314 VAL A N 1
ATOM 2328 C CA . VAL A 1 314 ? 21.307 -0.155 1.100 1.00 64.00 314 VAL A CA 1
ATOM 2329 C C . VAL A 1 314 ? 22.463 -1.053 0.688 1.00 64.00 314 VAL A C 1
ATOM 2331 O O . VAL A 1 314 ? 23.539 -0.569 0.340 1.00 64.00 314 VAL A O 1
ATOM 2334 N N . VAL A 1 315 ? 22.256 -2.368 0.763 1.00 58.25 315 VAL A N 1
ATOM 2335 C CA . VAL A 1 315 ? 23.200 -3.344 0.212 1.00 58.25 315 VAL A CA 1
ATOM 2336 C C . VAL A 1 315 ? 22.812 -3.569 -1.243 1.00 58.25 315 VAL A C 1
ATOM 2338 O O . VAL A 1 315 ? 21.825 -4.231 -1.531 1.00 58.25 315 VAL A O 1
ATOM 2341 N N . ILE A 1 316 ? 23.566 -2.990 -2.172 1.00 57.22 316 ILE A N 1
ATOM 2342 C CA . ILE A 1 316 ? 23.396 -3.281 -3.599 1.00 57.22 316 ILE A CA 1
ATOM 2343 C C . ILE A 1 316 ? 24.065 -4.638 -3.866 1.00 57.22 316 ILE A C 1
ATOM 2345 O O . ILE A 1 316 ? 25.255 -4.773 -3.555 1.00 57.22 316 ILE A O 1
ATOM 2349 N N . PRO A 1 317 ? 23.383 -5.642 -4.449 1.00 50.31 317 PRO A N 1
ATOM 2350 C CA . PRO A 1 317 ? 24.032 -6.874 -4.860 1.00 50.31 317 PRO A CA 1
ATOM 2351 C C . PRO A 1 317 ? 25.046 -6.505 -5.930 1.00 50.31 317 PRO A C 1
ATOM 2353 O O . PRO A 1 317 ? 24.692 -5.950 -6.972 1.00 50.31 317 PRO A O 1
ATOM 2356 N N . GLN A 1 318 ? 26.318 -6.801 -5.685 1.00 46.91 318 GLN A N 1
ATOM 2357 C CA . GLN A 1 318 ? 27.305 -6.720 -6.748 1.00 46.91 318 GLN A CA 1
ATOM 2358 C C . GLN A 1 318 ? 26.949 -7.781 -7.788 1.00 46.91 318 GLN A C 1
ATOM 2360 O O . GLN A 1 318 ? 26.989 -8.979 -7.499 1.00 46.91 318 GLN A O 1
ATOM 2365 N N . TYR A 1 319 ? 26.600 -7.349 -9.000 1.00 44.69 319 TYR A N 1
ATOM 2366 C CA . TYR A 1 319 ? 26.582 -8.266 -10.131 1.00 44.69 319 TYR A CA 1
ATOM 2367 C C . TYR A 1 319 ? 27.992 -8.845 -10.304 1.00 44.69 319 TYR A C 1
ATOM 2369 O O . TYR A 1 319 ? 28.970 -8.095 -10.197 1.00 44.69 319 TYR A O 1
ATOM 2377 N N . PRO A 1 320 ? 28.135 -10.148 -10.607 1.00 41.19 320 PRO A N 1
ATOM 2378 C CA . PRO A 1 320 ? 29.391 -10.625 -11.152 1.00 41.19 320 PRO A CA 1
ATOM 2379 C C . PRO A 1 320 ? 29.661 -9.811 -12.417 1.00 41.19 320 PRO A C 1
ATOM 2381 O O . PRO A 1 320 ? 28.791 -9.709 -13.287 1.00 41.19 320 PRO A O 1
ATOM 2384 N N . SER A 1 321 ? 30.838 -9.187 -12.494 1.00 36.03 321 SER A N 1
ATOM 2385 C CA . SER A 1 321 ? 31.263 -8.460 -13.688 1.00 36.03 321 SER A CA 1
ATOM 2386 C C . SER A 1 321 ? 30.985 -9.323 -14.923 1.00 36.03 321 SER A C 1
ATOM 2388 O O . SER A 1 321 ? 31.265 -10.529 -14.868 1.00 36.03 321 SER A O 1
ATOM 2390 N N . PRO A 1 322 ? 30.438 -8.760 -16.020 1.00 42.91 322 PRO A N 1
ATOM 2391 C CA . PRO A 1 322 ? 30.249 -9.524 -17.244 1.00 42.91 322 PRO A CA 1
ATOM 2392 C C . PRO A 1 322 ? 31.571 -10.224 -17.587 1.00 42.91 322 PRO A C 1
ATOM 2394 O O . PRO A 1 322 ? 32.632 -9.611 -17.413 1.00 42.91 322 PRO A O 1
ATOM 2397 N N . PRO A 1 323 ? 31.537 -11.507 -17.994 1.00 49.16 323 PRO A N 1
ATOM 2398 C CA . PRO A 1 323 ? 32.750 -12.266 -18.249 1.00 49.16 323 PRO A CA 1
ATOM 2399 C C . PRO A 1 323 ? 33.633 -11.466 -19.200 1.00 49.16 323 PRO A C 1
ATOM 2401 O O . PRO A 1 323 ? 33.167 -11.028 -20.254 1.00 49.16 323 PRO A O 1
ATOM 2404 N N . SER A 1 324 ? 34.883 -11.228 -18.788 1.00 53.22 324 SER A N 1
ATOM 2405 C CA . SER A 1 324 ? 35.834 -10.459 -19.584 1.00 53.22 324 SER A CA 1
ATOM 2406 C C . SER A 1 324 ? 35.828 -10.984 -21.019 1.00 53.22 324 SER A C 1
ATOM 2408 O O . SER A 1 324 ? 35.879 -12.208 -21.202 1.00 53.22 324 SER A O 1
ATOM 2410 N N . PRO A 1 325 ? 35.769 -10.106 -22.039 1.00 62.03 325 PRO A N 1
ATOM 2411 C CA . PRO A 1 325 ? 35.909 -10.556 -23.412 1.00 62.03 325 PRO A CA 1
ATOM 2412 C C . PRO A 1 325 ? 37.206 -11.369 -23.524 1.00 62.03 325 PRO A C 1
ATOM 2414 O O . PRO A 1 325 ? 38.202 -11.015 -22.878 1.00 62.03 325 PRO A O 1
ATOM 2417 N N . PRO A 1 326 ? 37.203 -12.480 -24.283 1.00 68.94 326 PRO A N 1
ATOM 2418 C CA . PRO A 1 326 ? 38.392 -13.298 -24.442 1.00 68.94 326 PRO A CA 1
ATOM 2419 C C . PRO A 1 326 ? 39.559 -12.401 -24.875 1.00 68.94 326 PRO A C 1
ATOM 2421 O O . PRO A 1 326 ? 39.352 -11.503 -25.698 1.00 68.94 326 PRO A O 1
ATOM 2424 N N . PRO A 1 327 ? 40.762 -12.596 -24.305 1.00 67.75 327 PRO A N 1
ATOM 2425 C CA . PRO A 1 327 ? 41.902 -11.745 -24.601 1.00 67.75 327 PRO A CA 1
ATOM 2426 C C . PRO A 1 327 ? 42.093 -11.672 -26.113 1.00 67.75 327 PRO A C 1
ATOM 2428 O O . PRO A 1 327 ? 42.125 -12.703 -26.792 1.00 67.75 327 PRO A O 1
ATOM 2431 N N . HIS A 1 328 ? 42.184 -10.447 -26.637 1.00 62.91 328 HIS A N 1
ATOM 2432 C CA . HIS A 1 328 ? 42.472 -10.241 -28.048 1.00 62.91 328 HIS A CA 1
ATOM 2433 C C . HIS A 1 328 ? 43.735 -11.036 -28.404 1.00 62.91 328 HIS A C 1
ATOM 2435 O O . HIS A 1 328 ? 44.724 -10.953 -27.664 1.00 62.91 328 HIS A O 1
ATOM 2441 N N . PRO A 1 329 ? 43.723 -11.820 -29.498 1.00 68.62 329 PRO A N 1
ATOM 2442 C CA . PRO A 1 329 ? 44.934 -12.480 -29.953 1.00 68.62 329 PRO A CA 1
ATOM 2443 C C . PRO A 1 329 ? 46.025 -11.416 -30.136 1.00 68.62 329 PRO A C 1
ATOM 2445 O O . PRO A 1 329 ? 45.716 -10.307 -30.590 1.00 68.62 329 PRO A O 1
ATOM 2448 N N . PRO A 1 330 ? 47.280 -11.711 -29.753 1.00 65.25 330 PRO A N 1
ATOM 2449 C CA . PRO A 1 330 ? 48.362 -10.752 -29.892 1.00 65.25 330 PRO A CA 1
ATOM 2450 C C . PRO A 1 330 ? 48.426 -10.280 -31.350 1.00 65.25 330 PRO A C 1
ATOM 2452 O O . PRO A 1 330 ? 48.215 -11.096 -32.257 1.00 65.25 330 PRO A O 1
ATOM 2455 N N . PRO A 1 331 ? 48.694 -8.984 -31.601 1.00 61.62 331 PRO A N 1
ATOM 2456 C CA . PRO A 1 331 ? 48.877 -8.508 -32.961 1.00 61.62 331 PRO A CA 1
ATOM 2457 C C . PRO A 1 331 ? 49.952 -9.375 -33.631 1.00 61.62 331 PRO A C 1
ATOM 2459 O O . PRO A 1 331 ? 50.955 -9.701 -32.984 1.00 61.62 331 PRO A O 1
ATOM 2462 N N . PRO A 1 332 ? 49.748 -9.800 -34.891 1.00 57.69 332 PRO A N 1
ATOM 2463 C CA . PRO A 1 332 ? 50.730 -10.614 -35.583 1.00 57.69 332 PRO A CA 1
ATOM 2464 C C . PRO A 1 332 ? 52.071 -9.886 -35.553 1.00 57.69 332 PRO A C 1
ATOM 2466 O O . PRO A 1 332 ? 52.145 -8.696 -35.861 1.00 57.69 332 PRO A O 1
ATOM 2469 N N . LEU A 1 333 ? 53.119 -10.606 -35.147 1.00 46.72 333 LEU A N 1
ATOM 2470 C CA . LEU A 1 333 ? 54.490 -10.119 -35.199 1.00 46.72 333 LEU A CA 1
ATOM 2471 C C . LEU A 1 333 ? 54.738 -9.561 -36.602 1.00 46.72 333 LEU A C 1
ATOM 2473 O O . LEU A 1 333 ? 54.729 -10.308 -37.582 1.00 46.72 333 LEU A O 1
ATOM 2477 N N . THR A 1 334 ? 54.955 -8.251 -36.703 1.00 47.50 334 THR A N 1
ATOM 2478 C CA . THR A 1 334 ? 55.528 -7.630 -37.896 1.00 47.50 334 THR A CA 1
ATOM 2479 C C . THR A 1 334 ? 56.939 -8.171 -38.056 1.00 47.50 334 THR A C 1
ATOM 2481 O O . THR A 1 334 ? 57.902 -7.627 -37.519 1.00 47.50 334 THR A O 1
ATOM 2484 N N . ILE A 1 335 ? 57.052 -9.286 -38.771 1.00 46.78 335 ILE A N 1
ATOM 2485 C CA . ILE A 1 335 ? 58.308 -9.736 -39.351 1.00 46.78 335 ILE A CA 1
ATOM 2486 C C . ILE A 1 335 ? 58.680 -8.663 -40.382 1.00 46.78 335 ILE A C 1
ATOM 2488 O O . ILE A 1 335 ? 57.873 -8.398 -41.279 1.00 46.78 335 ILE A O 1
ATOM 2492 N N . PRO A 1 336 ? 59.851 -8.013 -40.281 1.00 38.19 336 PRO A N 1
ATOM 2493 C CA . PRO A 1 336 ? 60.310 -7.135 -41.341 1.00 38.19 336 PRO A CA 1
ATOM 2494 C C . PRO A 1 336 ? 60.515 -7.996 -42.591 1.00 38.19 336 PRO A C 1
ATOM 2496 O O . PRO A 1 336 ? 61.432 -8.812 -42.654 1.00 38.19 336 PRO A O 1
ATOM 2499 N N . MET A 1 337 ? 59.623 -7.853 -43.573 1.00 36.06 337 MET A N 1
ATOM 2500 C CA . MET A 1 337 ? 59.837 -8.408 -44.904 1.00 36.06 337 MET A CA 1
ATOM 2501 C C . MET A 1 337 ? 60.973 -7.626 -45.557 1.00 36.06 337 MET A C 1
ATOM 2503 O O . MET A 1 337 ? 60.775 -6.547 -46.115 1.00 36.06 337 MET A O 1
ATOM 2507 N N . THR A 1 338 ? 62.178 -8.180 -45.495 1.00 37.25 338 THR A N 1
ATOM 2508 C CA . THR A 1 338 ? 63.232 -7.856 -46.449 1.00 37.25 338 THR A CA 1
ATOM 2509 C C . THR A 1 338 ? 62.770 -8.379 -47.807 1.00 37.25 338 THR A C 1
ATOM 2511 O O . THR A 1 338 ? 62.724 -9.585 -48.039 1.00 37.25 338 THR A O 1
ATOM 2514 N N . LEU A 1 339 ? 62.364 -7.470 -48.693 1.00 33.84 339 LEU A N 1
ATOM 2515 C CA . LEU A 1 339 ? 62.059 -7.784 -50.085 1.00 33.84 339 LEU A CA 1
ATOM 2516 C C . LEU A 1 339 ? 63.351 -8.201 -50.795 1.00 33.84 339 LEU A C 1
ATOM 2518 O O . LEU A 1 339 ? 64.168 -7.354 -51.153 1.00 33.84 339 LEU A O 1
ATOM 2522 N N . THR A 1 340 ? 63.526 -9.498 -51.031 1.00 33.91 340 THR A N 1
ATOM 2523 C CA . THR A 1 340 ? 64.397 -9.994 -52.098 1.00 33.91 340 THR A CA 1
ATOM 2524 C C . THR A 1 340 ? 63.518 -10.447 -53.254 1.00 33.91 340 THR A C 1
ATOM 2526 O O . THR A 1 340 ? 62.728 -11.382 -53.138 1.00 33.91 340 THR A O 1
ATOM 2529 N N . SER A 1 341 ? 63.621 -9.729 -54.373 1.00 38.91 341 SER A N 1
ATOM 2530 C CA . SER A 1 341 ? 62.919 -10.054 -55.609 1.00 38.91 341 SER A CA 1
ATOM 2531 C C . SER A 1 341 ? 63.388 -11.403 -56.144 1.00 38.91 341 SER A C 1
ATOM 2533 O O . SER A 1 341 ? 64.588 -11.599 -56.350 1.00 38.91 341 SER A O 1
ATOM 2535 N N . SER A 1 342 ? 62.459 -12.293 -56.469 1.00 34.44 342 SER A N 1
ATOM 2536 C CA . SER A 1 342 ? 62.695 -13.240 -57.552 1.00 34.44 342 SER A CA 1
ATOM 2537 C C . SER A 1 342 ? 61.371 -13.681 -58.154 1.00 34.44 342 SER A C 1
ATOM 2539 O O . SER A 1 342 ? 60.456 -14.105 -57.450 1.00 34.44 342 SER A O 1
ATOM 2541 N N . ASP A 1 343 ? 61.291 -13.489 -59.463 1.00 36.72 343 ASP A N 1
ATOM 2542 C CA . ASP A 1 343 ? 60.179 -13.798 -60.345 1.00 36.72 343 ASP A CA 1
ATOM 2543 C C . ASP A 1 343 ? 59.769 -15.273 -60.281 1.00 36.72 343 ASP A C 1
ATOM 2545 O O . ASP A 1 343 ? 60.616 -16.148 -60.443 1.00 36.72 343 ASP A O 1
ATOM 2549 N N . ALA A 1 344 ? 58.464 -15.548 -60.156 1.00 32.66 344 ALA A N 1
ATOM 2550 C CA . ALA A 1 344 ? 57.837 -16.743 -60.735 1.00 32.66 344 ALA A CA 1
ATOM 2551 C C . ALA A 1 344 ? 56.295 -16.696 -60.650 1.00 32.66 344 ALA A C 1
ATOM 2553 O O . ALA A 1 344 ? 55.698 -16.995 -59.622 1.00 32.66 344 ALA A O 1
ATOM 2554 N N . VAL A 1 345 ? 55.675 -16.304 -61.768 1.00 32.53 345 VAL A N 1
ATOM 2555 C CA . VAL A 1 345 ? 54.528 -16.951 -62.448 1.00 32.53 345 VAL A CA 1
ATOM 2556 C C . VAL A 1 345 ? 53.422 -17.602 -61.577 1.00 32.53 345 VAL A C 1
ATOM 2558 O O . VAL A 1 345 ? 53.601 -18.674 -61.011 1.00 32.53 345 VAL A O 1
ATOM 2561 N N . ALA A 1 346 ? 52.215 -17.019 -61.601 1.00 32.59 346 ALA A N 1
ATOM 2562 C CA . ALA A 1 346 ? 50.928 -17.691 -61.306 1.00 32.59 346 ALA A CA 1
ATOM 2563 C C . ALA A 1 346 ? 50.381 -18.397 -62.578 1.00 32.59 346 ALA A C 1
ATOM 2565 O O . ALA A 1 346 ? 50.901 -18.065 -63.648 1.00 32.59 346 ALA A O 1
ATOM 2566 N N . PRO A 1 347 ? 49.302 -19.234 -62.598 1.00 40.75 347 PRO A N 1
ATOM 2567 C CA . PRO A 1 347 ? 48.362 -19.784 -61.579 1.00 40.75 347 PRO A CA 1
ATOM 2568 C C . PRO A 1 347 ? 48.204 -21.347 -61.786 1.00 40.75 347 PRO A C 1
ATOM 2570 O O . PRO A 1 347 ? 49.173 -21.907 -62.296 1.00 40.75 347 PRO A O 1
ATOM 2573 N N . PRO A 1 348 ? 47.106 -22.126 -61.508 1.00 37.47 348 PRO A N 1
ATOM 2574 C CA . PRO A 1 348 ? 45.766 -21.850 -60.946 1.00 37.47 348 PRO A CA 1
ATOM 2575 C C . PRO A 1 348 ? 45.255 -22.834 -59.857 1.00 37.47 348 PRO A C 1
ATOM 2577 O O . PRO A 1 348 ? 45.670 -23.984 -59.779 1.00 37.47 348 PRO A O 1
ATOM 2580 N N . PHE A 1 349 ? 44.237 -22.427 -59.088 1.00 29.69 349 PHE A N 1
ATOM 2581 C CA . PHE A 1 349 ? 43.332 -23.373 -58.415 1.00 29.69 349 PHE A CA 1
ATOM 2582 C C . PHE A 1 349 ? 41.862 -23.076 -58.762 1.00 29.69 349 PHE A C 1
ATOM 2584 O O . PHE A 1 349 ? 41.468 -21.906 -58.787 1.00 29.69 349 PHE A O 1
ATOM 2591 N N . PRO A 1 350 ? 41.051 -24.113 -59.058 1.00 32.66 350 PRO A N 1
ATOM 2592 C CA . PRO A 1 350 ? 39.650 -23.987 -59.433 1.00 32.66 350 PRO A CA 1
ATOM 2593 C C . PRO A 1 350 ? 38.693 -23.982 -58.225 1.00 32.66 350 PRO A C 1
ATOM 2595 O O . PRO A 1 350 ? 38.987 -24.489 -57.146 1.00 32.66 350 PRO A O 1
ATOM 2598 N N . LYS A 1 351 ? 37.515 -23.405 -58.482 1.00 32.72 351 LYS A N 1
ATOM 2599 C CA . LYS A 1 351 ? 36.314 -23.248 -57.643 1.00 32.72 351 LYS A CA 1
ATOM 2600 C C . LYS A 1 351 ? 35.708 -24.573 -57.160 1.00 32.72 351 LYS A C 1
ATOM 2602 O O . LYS A 1 351 ? 35.519 -25.412 -58.024 1.00 32.72 351 LYS A O 1
ATOM 2607 N N . TRP A 1 352 ? 35.234 -24.640 -55.904 1.00 28.06 352 TRP A N 1
ATOM 2608 C CA . TRP A 1 352 ? 34.000 -25.333 -55.437 1.00 28.06 352 TRP A CA 1
ATOM 2609 C C . TRP A 1 352 ? 33.532 -24.653 -54.120 1.00 28.06 352 TRP A C 1
ATOM 2611 O O . TRP A 1 352 ? 34.218 -24.746 -53.112 1.00 28.06 352 TRP A O 1
ATOM 2621 N N . THR A 1 353 ? 32.620 -23.670 -54.136 1.00 30.28 353 THR A N 1
ATOM 2622 C CA . THR A 1 353 ? 31.155 -23.745 -53.876 1.00 30.28 353 THR A CA 1
ATOM 2623 C C . THR A 1 353 ? 30.697 -24.489 -52.615 1.00 30.28 353 THR A C 1
ATOM 2625 O O . THR A 1 353 ? 30.652 -25.713 -52.627 1.00 30.28 353 THR A O 1
ATOM 2628 N N . ILE A 1 354 ? 30.165 -23.734 -51.638 1.00 28.23 354 ILE A N 1
ATOM 2629 C CA . ILE A 1 354 ? 28.947 -24.074 -50.874 1.00 28.23 354 ILE A CA 1
ATOM 2630 C C . ILE A 1 354 ? 28.091 -22.790 -50.759 1.00 28.23 354 ILE A C 1
ATOM 2632 O O . ILE A 1 354 ? 28.469 -21.842 -50.079 1.00 28.23 354 ILE A O 1
ATOM 2636 N N . TRP A 1 355 ? 26.971 -22.747 -51.492 1.00 24.66 355 TRP A N 1
ATOM 2637 C CA . TRP A 1 355 ? 25.787 -21.904 -51.228 1.00 24.66 355 TRP A CA 1
ATOM 2638 C C . TRP A 1 355 ? 24.835 -22.725 -50.317 1.00 24.66 355 TRP A C 1
ATOM 2640 O O . TRP A 1 355 ? 24.915 -23.949 -50.349 1.00 24.66 355 TRP A O 1
ATOM 2650 N N . TRP A 1 356 ? 23.930 -22.201 -49.485 1.00 27.67 356 TRP A N 1
ATOM 2651 C CA . TRP A 1 356 ? 22.829 -21.242 -49.693 1.00 27.67 356 TRP A CA 1
ATOM 2652 C C . TRP A 1 356 ? 22.345 -20.746 -48.307 1.00 27.67 356 TRP A C 1
ATOM 2654 O O . TRP A 1 356 ? 22.431 -21.507 -47.345 1.00 27.67 356 TRP A O 1
ATOM 2664 N N . LEU A 1 357 ? 21.701 -19.566 -48.244 1.00 25.25 357 LEU A N 1
ATOM 2665 C CA . LEU A 1 357 ? 20.485 -19.406 -47.422 1.00 25.25 357 LEU A CA 1
ATOM 2666 C C . LEU A 1 357 ? 20.521 -18.480 -46.185 1.00 25.25 357 LEU A C 1
ATOM 2668 O O . LEU A 1 357 ? 20.607 -19.013 -45.089 1.00 25.25 357 LEU A O 1
ATOM 2672 N N . SER A 1 358 ? 20.386 -17.149 -46.214 1.00 26.50 358 SER A N 1
ATOM 2673 C CA . SER A 1 358 ? 19.060 -16.503 -46.108 1.00 26.50 358 SER A CA 1
ATOM 2674 C C . SER A 1 358 ? 19.186 -14.975 -46.136 1.00 26.50 358 SER A C 1
ATOM 2676 O O . SER A 1 358 ? 19.925 -14.381 -45.354 1.00 26.50 358 SER A O 1
ATOM 2678 N N . CYS A 1 359 ? 18.422 -14.354 -47.032 1.00 23.97 359 CYS A N 1
ATOM 2679 C CA . CYS A 1 359 ? 18.114 -12.930 -47.068 1.00 23.97 359 CYS A CA 1
ATOM 2680 C C . CYS A 1 359 ? 17.012 -12.591 -46.051 1.00 23.97 359 CYS A C 1
ATOM 2682 O O . CYS A 1 359 ? 16.039 -13.334 -45.972 1.00 23.97 359 CYS A O 1
ATOM 2684 N N . LEU A 1 360 ? 17.065 -11.409 -45.429 1.00 24.05 360 LEU A N 1
ATOM 2685 C CA . LEU A 1 360 ? 16.035 -10.391 -45.675 1.00 24.05 360 LEU A CA 1
ATOM 2686 C C . LEU A 1 360 ? 16.541 -8.988 -45.300 1.00 24.05 360 LEU A C 1
ATOM 2688 O O . LEU A 1 360 ? 17.061 -8.745 -44.217 1.00 24.05 360 LEU A O 1
ATOM 2692 N N . THR A 1 361 ? 16.391 -8.093 -46.265 1.00 30.67 361 THR A N 1
ATOM 2693 C CA . THR A 1 361 ? 16.779 -6.684 -46.334 1.00 30.67 361 THR A CA 1
ATOM 2694 C C . THR A 1 361 ? 15.654 -5.763 -45.853 1.00 30.67 361 THR A C 1
ATOM 2696 O O . THR A 1 361 ? 14.494 -6.020 -46.171 1.00 30.67 361 THR A O 1
ATOM 2699 N N . LEU A 1 362 ? 15.993 -4.645 -45.199 1.00 24.36 362 LEU A N 1
ATOM 2700 C CA . LEU A 1 362 ? 15.094 -3.499 -45.009 1.00 24.36 362 LEU A CA 1
ATOM 2701 C C . LEU A 1 362 ? 15.355 -2.459 -46.112 1.00 24.36 362 LEU A C 1
ATOM 2703 O O . LEU A 1 362 ? 16.473 -1.967 -46.262 1.00 24.36 362 LEU A O 1
ATOM 2707 N N . THR A 1 363 ? 14.318 -2.141 -46.884 1.00 30.02 363 THR A N 1
ATOM 2708 C CA . THR A 1 363 ? 14.321 -1.164 -47.980 1.00 30.02 363 THR A CA 1
ATOM 2709 C C . THR A 1 363 ? 13.827 0.189 -47.462 1.00 30.02 363 THR A C 1
ATOM 2711 O O . THR A 1 363 ? 12.716 0.275 -46.947 1.00 30.02 363 THR A O 1
ATOM 2714 N N . ILE A 1 364 ? 14.616 1.253 -47.632 1.00 30.39 364 ILE A N 1
ATOM 2715 C CA . ILE A 1 364 ? 14.162 2.646 -47.498 1.00 30.39 364 ILE A CA 1
ATOM 2716 C C . ILE A 1 364 ? 13.755 3.123 -48.894 1.00 30.39 364 ILE A C 1
ATOM 2718 O O . ILE A 1 364 ? 14.575 3.108 -49.810 1.00 30.39 364 ILE A O 1
ATOM 2722 N N . ALA A 1 365 ? 12.508 3.561 -49.055 1.00 28.06 365 ALA A N 1
ATOM 2723 C CA . ALA A 1 365 ? 12.054 4.285 -50.237 1.00 28.06 365 ALA A CA 1
ATOM 2724 C C . ALA A 1 365 ? 11.555 5.674 -49.815 1.00 28.06 365 ALA A C 1
ATOM 2726 O O . ALA A 1 365 ? 10.519 5.805 -49.167 1.00 28.06 365 ALA A O 1
ATOM 2727 N N . LEU A 1 366 ? 12.319 6.702 -50.195 1.00 29.66 366 LEU A N 1
ATOM 2728 C CA . LEU A 1 366 ? 11.817 8.059 -50.389 1.00 29.66 366 LEU A CA 1
ATOM 2729 C C . LEU A 1 366 ? 10.938 8.077 -51.647 1.00 29.66 366 LEU A C 1
ATOM 2731 O O . LEU A 1 366 ? 11.363 7.585 -52.691 1.00 29.66 366 LEU A O 1
ATOM 2735 N N . ALA A 1 367 ? 9.792 8.750 -51.588 1.00 28.78 367 ALA A N 1
ATOM 2736 C CA . ALA A 1 367 ? 9.194 9.370 -52.765 1.00 28.78 367 ALA A CA 1
ATOM 2737 C C . ALA A 1 367 ? 8.444 10.639 -52.349 1.00 28.78 367 ALA A C 1
ATOM 2739 O O . ALA A 1 367 ? 7.539 10.602 -51.520 1.00 28.78 367 ALA A O 1
ATOM 2740 N N . ALA A 1 368 ? 8.874 11.755 -52.932 1.00 30.86 368 ALA A N 1
ATOM 2741 C CA . ALA A 1 368 ? 8.164 13.018 -52.965 1.00 30.86 368 ALA A CA 1
ATOM 2742 C C . ALA A 1 368 ? 7.175 13.020 -54.141 1.00 30.86 368 ALA A C 1
ATOM 2744 O O . ALA A 1 368 ? 7.512 12.539 -55.225 1.00 30.86 368 ALA A O 1
ATOM 2745 N N . SER A 1 369 ? 6.011 13.630 -53.929 1.00 37.22 369 SER A N 1
ATOM 2746 C CA . SER A 1 369 ? 5.249 14.374 -54.939 1.00 37.22 369 SER A CA 1
ATOM 2747 C C . SER A 1 369 ? 4.377 15.400 -54.236 1.00 37.22 369 SER A C 1
ATOM 2749 O O . SER A 1 369 ? 3.587 14.948 -53.373 1.00 37.22 369 SER A O 1
#